Protein 2DYJ (pdb70)

Solvent-accessible surface area: 10959 Å² total; per-residue (Å²): 99,100,81,116,39,26,59,78,0,73,173,3,0,35,86,37,6,150,68,48,155,43,114,89,12,134,97,16,72,12,76,28,15,85,11,19,212,87,15,19,1,0,2,0,2,1,93,21,103,165,111,54,114,2,0,20,96,3,0,12,139,4,19,87,128,1,10,42,10,0,55,185,111,13,199,45,202,156,16,0,23,2,9,10,35,15,139,166,50,32,120,240,44,115,78,99,52,23,54,83,0,50,152,2,0,19,87,37,6,128,65,30,150,28,121,146,13,151,103,13,61,13,59,32,11,117,22,42,223,85,9,25,57,0,2,0,21,0,88,22,121,166,138,55,111,14,1,43,170,3,0,74,171,14,24,38,130,2,0,0,21,0,8,87,109,19,125,28,144,67,17,1,94,16,73,22,48,20,124,190,84

B-factor: mean 25.64, std 11.57, range [6.64, 69.12]

Secondary structure (DSSP, 8-state):
-HHHHHHHHHHHHHHHHHT---GGGTT-EEEEEEE-TTSSEEEEEEE-SS-HHHHHHHHHHTHHHHHHHHHTTS--SSPPEEEEEEGGG--/--HHHHHHHHHHHHHHHHHTT--GGGTT-EEEEEEE-TTS-EEEEEEE-SS-HHHHHHHHHHTHHHHHHHHHHHS--SSPPEEEEEETT-

CATH classification: 3.30.300.20

Radius of gyration: 17.04 Å; Cα contacts (8 Å, |Δi|>4): 287; chains: 2; bounding box: 39×47×40 Å

InterPro domains:
  IPR000238 Ribosome-binding factor A [MF_00003] (3-95)
  IPR000238 Ribosome-binding factor A [PF02033] (7-88)
  IPR000238 Ribosome-binding factor A [PTHR33515] (13-88)
  IPR015946 K homology domain-like, alpha/beta [G3DSA:3.30.300.20] (1-95)
  IPR023799 Ribosome-binding factor A domain superfamily [SSF89919] (8-89)

Foldseek 3Di:
DQVVLQVVLQVQLQVVLVVDDPPQQVPKGWPGWHAPPVQQEIETEIATPPDPVSNQVVCVVCQVVSQVSVVVPDDDPHHHGYHYHYNVPDD/DDQVVLFVLLQVLLQVVVVVVVDPQQVPKHFDTWGADPVRAEIETAIAGPDDPVSSQVVCLVCQVVSLVSSCVVHPGPDRHGYHYDHNVD

Nearest PDB structures (foldseek):
  2dyj-assembly1_A  TM=1.011E+00  e=3.648E-18  Thermus thermophilus HB8
  2dyj-assembly2_B  TM=9.804E-01  e=1.764E-14  Thermus thermophilus HB8
  2r1c-assembly1_A  TM=8.590E-01  e=5.915E-13  Thermus thermophilus HB8
  8bxa-assembly1_A  TM=8.746E-01  e=8.135E-06  Staphylococcus aureus subsp. aureus NCTC 8325
  5hok-assembly1_D-2  TM=5.404E-01  e=5.954E-01  Magnetospira sp. QH-2

Structure (mmCIF, N/CA/C/O backbone):
data_2DYJ
#
_entry.id   2DYJ
#
_cell.length_a   28.426
_cell.length_b   65.838
_cell.length_c   43.173
_cell.angle_alpha   90.00
_cell.angle_beta   96.18
_cell.angle_gamma   90.00
#
_symmetry.space_group_name_H-M   'P 1 21 1'
#
loop_
_entity.id
_entity.type
_entity.pdbx_description
1 polymer 'Ribosome-binding factor A'
2 water water
#
loop_
_atom_site.group_PDB
_atom_site.id
_atom_site.type_symbol
_atom_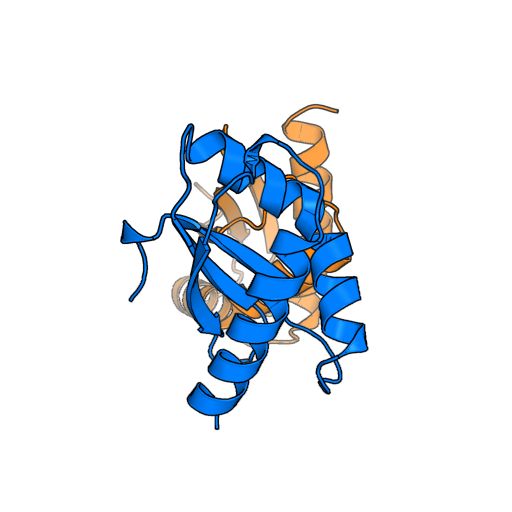site.label_atom_id
_atom_site.label_alt_id
_atom_site.label_comp_id
_atom_site.label_asym_id
_atom_site.label_entity_id
_atom_site.label_seq_id
_atom_site.pdbx_PDB_ins_code
_atom_site.Cartn_x
_atom_site.Cartn_y
_atom_site.Cartn_z
_atom_site.occupancy
_atom_site.B_iso_or_equiv
_atom_site.auth_seq_id
_atom_site.auth_comp_id
_atom_site.auth_asym_id
_atom_site.auth_atom_id
_atom_site.pdbx_PDB_model_num
ATOM 1 N N . GLY A 1 4 ? -14.818 -15.137 -31.283 1.00 29.36 4 GLY A N 1
ATOM 2 C CA . GLY A 1 4 ? -13.466 -15.388 -30.658 1.00 25.92 4 GLY A CA 1
ATOM 3 C C . GLY A 1 4 ? -13.053 -14.367 -29.602 1.00 24.56 4 GLY A C 1
ATOM 4 O O . GLY A 1 4 ? -13.860 -13.564 -29.152 1.00 25.77 4 GLY A O 1
ATOM 5 N N . LYS A 1 5 ? -11.785 -14.412 -29.209 1.00 26.24 5 LYS A N 1
ATOM 6 C CA . LYS A 1 5 ? -11.222 -13.515 -28.198 1.00 24.54 5 LYS A CA 1
ATOM 7 C C . LYS A 1 5 ? -11.260 -12.046 -28.638 1.00 30.52 5 LYS A C 1
ATOM 8 O O . LYS A 1 5 ? -11.748 -11.177 -27.910 1.00 24.35 5 LYS A O 1
ATOM 14 N N . ALA A 1 6 ? -10.753 -11.772 -29.837 1.00 25.79 6 ALA A N 1
ATOM 15 C CA . ALA A 1 6 ? -10.732 -10.411 -30.351 1.00 29.20 6 ALA A CA 1
ATOM 16 C C . ALA A 1 6 ? -12.107 -9.751 -30.317 1.00 26.28 6 ALA A C 1
ATOM 17 O O . ALA A 1 6 ? -12.218 -8.559 -30.029 1.00 28.17 6 ALA A O 1
ATOM 19 N N . HIS A 1 7 ? -13.161 -10.506 -30.608 1.00 22.74 7 HIS A N 1
ATOM 20 C CA . HIS A 1 7 ? -14.499 -9.917 -30.583 1.00 26.92 7 HIS A CA 1
ATOM 21 C C . HIS A 1 7 ? -14.996 -9.625 -29.168 1.00 27.40 7 HIS A C 1
ATOM 22 O O . HIS A 1 7 ? -15.671 -8.616 -28.930 1.00 24.01 7 HIS A O 1
ATOM 29 N N . LEU A 1 8 ? -14.681 -10.502 -28.220 1.00 24.13 8 LEU A N 1
ATOM 30 C CA . LEU A 1 8 ? -15.129 -10.259 -26.855 1.00 21.15 8 LEU A CA 1
ATOM 31 C C . LEU A 1 8 ? -14.359 -9.062 -26.291 1.00 14.83 8 LEU A C 1
ATOM 32 O O . LEU A 1 8 ? -14.912 -8.239 -25.548 1.00 19.13 8 LEU A O 1
ATOM 37 N N . GLU A 1 9 ? -13.086 -8.945 -26.660 1.00 15.14 9 GLU A N 1
ATOM 38 C CA . GLU A 1 9 ? -12.279 -7.846 -26.159 1.00 15.65 9 GLU A CA 1
ATOM 39 C C . GLU A 1 9 ? -12.807 -6.517 -26.662 1.00 21.82 9 GLU A C 1
ATOM 40 O O . GLU A 1 9 ? -12.812 -5.553 -25.923 1.00 18.22 9 GLU A O 1
ATOM 46 N N . ALA A 1 10 ? -13.264 -6.464 -27.916 1.00 21.37 10 ALA A N 1
ATOM 47 C CA . ALA A 1 10 ? -13.822 -5.226 -28.447 1.00 19.92 10 ALA A CA 1
ATOM 48 C C . ALA A 1 10 ? -15.094 -4.834 -27.673 1.00 21.20 10 ALA A C 1
ATOM 49 O O . ALA A 1 10 ? -15.298 -3.660 -27.343 1.00 20.17 10 ALA A O 1
ATOM 51 N N . GLN A 1 11 ? -15.951 -5.807 -27.370 1.00 18.35 11 GLN A N 1
ATOM 52 C CA . GLN A 1 11 ? -17.166 -5.509 -26.623 1.00 23.96 11 GLN A CA 1
ATOM 53 C C . GLN A 1 11 ? -16.832 -5.011 -25.211 1.00 21.63 11 GLN A C 1
ATOM 54 O O . GLN A 1 11 ? -17.436 -4.057 -24.720 1.00 21.26 11 GLN A O 1
ATOM 60 N N . LEU A 1 12 ? -15.892 -5.682 -24.552 1.00 20.26 12 LEU A N 1
ATOM 61 C CA . LEU A 1 12 ? -15.487 -5.304 -23.201 1.00 18.49 12 LEU A CA 1
ATOM 62 C C . LEU A 1 12 ? -14.859 -3.912 -23.171 1.00 13.74 12 LEU A C 1
ATOM 63 O O . LEU A 1 12 ? -15.082 -3.145 -22.235 1.00 18.60 12 LEU A O 1
ATOM 68 N N . LYS A 1 13 ? -14.056 -3.597 -24.185 1.00 19.22 13 LYS A N 1
ATOM 69 C CA . LYS A 1 13 ? -13.394 -2.297 -24.271 1.00 18.04 13 LYS A CA 1
ATOM 70 C C . LYS A 1 13 ? -14.403 -1.161 -24.401 1.00 24.78 13 LYS A C 1
ATOM 71 O O . LYS A 1 13 ? -14.322 -0.146 -23.692 1.00 24.14 13 LYS A O 1
ATOM 77 N N . ARG A 1 14 ? -15.352 -1.319 -25.318 1.00 22.82 14 ARG A N 1
ATOM 78 C CA . ARG A 1 14 ? -16.343 -0.275 -25.502 1.00 25.55 14 ARG A CA 1
ATOM 79 C C . ARG A 1 14 ? -17.209 -0.179 -24.247 1.00 18.78 14 ARG A C 1
ATOM 80 O O . ARG A 1 14 ? -17.549 0.915 -23.804 1.00 23.84 14 ARG A O 1
ATOM 88 N N . ALA A 1 15 ? -17.525 -1.319 -23.640 1.00 20.13 15 ALA A N 1
ATOM 89 C CA . ALA A 1 15 ? -18.354 -1.322 -22.432 1.00 17.53 15 ALA A CA 1
ATOM 90 C C . ALA A 1 15 ? -17.675 -0.649 -21.239 1.00 20.57 15 ALA A C 1
ATOM 91 O O . ALA A 1 15 ? -18.279 0.156 -20.522 1.00 17.94 15 ALA A O 1
ATOM 93 N N . LEU A 1 16 ? -16.413 -0.985 -21.027 1.00 18.82 16 LEU A N 1
ATOM 94 C CA . LEU A 1 16 ? -15.662 -0.433 -19.908 1.00 23.84 16 LEU A CA 1
ATOM 95 C C . LEU A 1 16 ? -15.368 1.055 -20.115 1.00 21.37 16 LEU A C 1
ATOM 96 O O . LEU A 1 16 ? -15.394 1.840 -19.170 1.00 23.66 16 LEU A O 1
ATOM 101 N N . ALA A 1 17 ? -15.091 1.451 -21.350 1.00 17.81 17 ALA A N 1
ATOM 102 C CA . ALA A 1 17 ? -14.826 2.860 -21.618 1.00 22.83 17 ALA A CA 1
ATOM 103 C C . ALA A 1 17 ? -16.059 3.663 -21.206 1.00 22.14 17 ALA A C 1
ATOM 104 O O . ALA A 1 17 ? -15.942 4.758 -20.662 1.00 20.01 17 ALA A O 1
ATOM 106 N N . GLU A 1 18 ? -17.246 3.117 -21.460 1.00 22.27 18 GLU A N 1
ATOM 107 C CA . GLU A 1 18 ? -18.477 3.806 -21.092 1.00 21.00 18 GLU A CA 1
ATOM 108 C C . GLU A 1 18 ? -18.737 3.798 -19.593 1.00 20.04 18 GLU A C 1
ATOM 109 O O . GLU A 1 18 ? -19.201 4.794 -19.031 1.00 15.62 18 GLU A O 1
ATOM 115 N N . GLU A 1 19 ? -18.454 2.673 -18.940 1.00 21.45 19 GLU A N 1
ATOM 116 C CA . GLU A 1 19 ? -18.663 2.578 -17.505 1.00 15.41 19 GLU A CA 1
ATOM 117 C C . GLU A 1 19 ? -17.685 3.462 -16.735 1.00 19.24 19 GLU A C 1
ATOM 118 O O . GLU A 1 19 ? -18.023 3.997 -15.688 1.00 16.54 19 GLU A O 1
ATOM 124 N N . ILE A 1 20 ? -16.471 3.618 -17.247 1.00 15.73 20 ILE A N 1
ATOM 125 C CA . ILE A 1 20 ? -15.503 4.470 -16.569 1.00 15.11 20 ILE A CA 1
ATOM 126 C C . ILE A 1 20 ? -15.968 5.930 -16.709 1.00 17.99 20 ILE A C 1
ATOM 127 O O . ILE A 1 20 ? -15.920 6.716 -15.758 1.00 16.65 20 ILE A O 1
ATOM 132 N N . GLN A 1 21 ? -16.436 6.285 -17.902 1.00 21.76 21 GLN A N 1
ATOM 133 C CA . GLN A 1 21 ? -16.917 7.640 -18.149 1.00 25.09 21 GLN A CA 1
ATOM 134 C C . GLN A 1 21 ? -18.063 7.941 -17.189 1.00 23.15 21 GLN A C 1
ATOM 135 O O . GLN A 1 21 ? -18.279 9.088 -16.823 1.00 24.52 21 GLN A O 1
ATOM 141 N N . ALA A 1 22 ? -18.792 6.906 -16.779 1.00 21.14 22 ALA A N 1
ATOM 142 C CA . ALA A 1 22 ? -19.923 7.082 -15.855 1.00 22.05 22 ALA A CA 1
ATOM 143 C C . ALA A 1 22 ? -19.485 7.304 -14.404 1.00 26.70 22 ALA A C 1
ATOM 144 O O . ALA A 1 22 ? -20.283 7.750 -13.569 1.00 25.16 22 ALA A O 1
ATOM 146 N N . LEU A 1 23 ? -18.227 6.992 -14.097 1.00 21.21 23 LEU A N 1
ATOM 147 C CA . LEU A 1 23 ? -17.720 7.205 -12.740 1.00 24.32 23 LEU A CA 1
ATOM 148 C C . LEU A 1 23 ? -17.492 8.703 -12.541 1.00 27.60 23 LEU A C 1
ATOM 149 O O . LEU A 1 23 ? -17.252 9.439 -13.499 1.00 29.55 23 LEU A O 1
ATOM 154 N N . GLU A 1 24 ? -17.549 9.161 -11.301 1.00 27.97 24 GLU A N 1
ATOM 155 C CA . GLU A 1 24 ? -17.365 10.585 -11.047 1.00 30.88 24 GLU A CA 1
ATOM 156 C C . GLU A 1 24 ? -15.996 10.983 -10.518 1.00 29.09 24 GLU A C 1
ATOM 157 O O . GLU A 1 24 ? -15.697 12.169 -10.396 1.00 30.52 24 GLU A O 1
ATOM 163 N N . ASP A 1 25 ? -15.156 10.004 -10.212 1.00 27.36 25 ASP A N 1
ATOM 164 C CA . ASP A 1 25 ? -13.834 10.315 -9.671 1.00 27.54 25 ASP A CA 1
ATOM 165 C C . ASP A 1 25 ? -13.070 11.339 -10.532 1.00 24.81 25 ASP A C 1
ATOM 166 O O . ASP A 1 25 ? -12.818 11.121 -11.727 1.00 18.88 25 ASP A O 1
ATOM 171 N N . PRO A 1 26 ? -12.698 12.482 -9.936 1.00 25.50 26 PRO A N 1
ATOM 172 C CA . PRO A 1 26 ? -11.962 13.502 -10.691 1.00 21.87 26 PRO A CA 1
ATOM 173 C C . PRO A 1 26 ? -10.608 13.028 -11.244 1.00 18.53 26 PRO A C 1
ATOM 174 O O . PRO A 1 26 ? -10.095 13.597 -12.217 1.00 18.59 26 PRO A O 1
ATOM 178 N N . ARG A 1 27 ? -10.043 11.990 -10.636 1.00 18.35 27 ARG A N 1
ATOM 179 C CA . ARG A 1 27 ? -8.772 11.436 -11.096 1.00 15.87 27 ARG A CA 1
ATOM 180 C C . ARG A 1 27 ? -8.942 10.792 -12.473 1.00 18.03 27 ARG A C 1
ATOM 181 O O . ARG A 1 27 ? -7.966 10.542 -13.181 1.00 18.87 27 ARG A O 1
ATOM 189 N N . LEU A 1 28 ? -10.190 10.551 -12.862 1.00 13.43 28 LEU A N 1
ATOM 190 C CA . LEU A 1 28 ? -10.491 9.923 -14.153 1.00 11.40 28 LEU A CA 1
ATOM 191 C C . LEU A 1 28 ? -10.936 10.912 -15.222 1.00 12.20 28 LEU A C 1
ATOM 192 O O . LEU A 1 28 ? -11.348 10.499 -16.311 1.00 19.21 28 LEU A O 1
ATOM 197 N N . PHE A 1 29 ? -10.881 12.205 -14.931 1.00 16.04 29 PHE A N 1
ATOM 198 C CA . PHE A 1 29 ? -11.324 13.193 -15.922 1.00 15.60 29 PHE A CA 1
ATOM 199 C C . PHE A 1 29 ? -10.452 13.110 -17.186 1.00 20.11 29 PHE A C 1
ATOM 200 O O . PHE A 1 29 ? -9.225 13.109 -17.105 1.00 13.70 29 PHE A O 1
ATOM 208 N N . LEU A 1 30 ? -11.108 13.006 -18.340 1.00 16.53 30 LEU A N 1
ATOM 209 C CA . LEU A 1 30 ? -10.457 12.910 -19.645 1.00 16.86 30 LEU A CA 1
ATOM 210 C C . LEU A 1 30 ? -9.678 11.626 -19.897 1.00 20.06 30 LEU A C 1
ATOM 211 O O . LEU A 1 30 ? -8.966 11.512 -20.902 1.00 18.33 30 LEU A O 1
ATOM 216 N N . LEU A 1 31 ? -9.799 10.664 -18.995 1.00 12.45 31 LEU A N 1
ATOM 217 C CA . LEU A 1 31 ? -9.104 9.392 -19.185 1.00 18.90 31 LEU A CA 1
ATOM 218 C C . LEU A 1 31 ? -9.765 8.606 -20.306 1.00 22.63 31 LEU A C 1
ATOM 219 O O . LEU A 1 31 ? -10.997 8.608 -20.430 1.00 23.37 31 LEU A O 1
ATOM 224 N N . THR A 1 32 ? -8.951 7.924 -21.108 1.00 17.01 32 THR A N 1
ATOM 225 C CA . THR A 1 32 ? -9.471 7.086 -22.183 1.00 18.27 32 THR A CA 1
ATOM 226 C C . THR A 1 32 ? -8.888 5.675 -22.122 1.00 16.31 32 THR A C 1
ATOM 227 O O . THR A 1 32 ? -7.781 5.448 -21.621 1.00 14.65 32 THR A O 1
ATOM 231 N N . V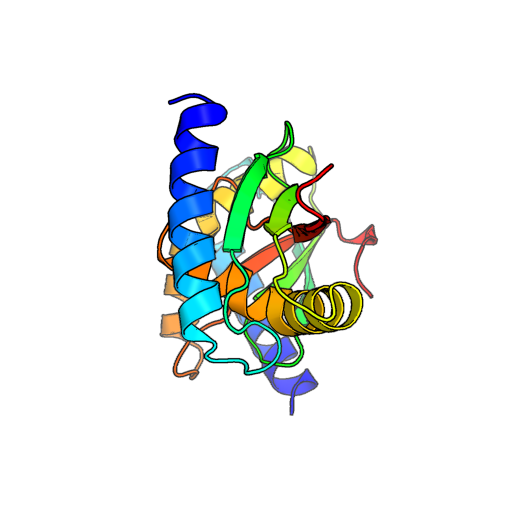AL A 1 33 ? -9.642 4.719 -22.637 1.00 16.95 33 VAL A N 1
ATOM 232 C CA . VAL A 1 33 ? -9.189 3.343 -22.661 1.00 14.30 33 VAL A CA 1
ATOM 233 C C . VAL A 1 33 ? -8.571 3.081 -24.030 1.00 19.76 33 VAL A C 1
ATOM 234 O O . VAL A 1 33 ? -9.239 3.190 -25.052 1.00 24.17 33 VAL A O 1
ATOM 238 N N . GLU A 1 34 ? -7.291 2.744 -24.053 1.00 20.60 34 GLU A N 1
ATOM 239 C CA . GLU A 1 34 ? -6.621 2.515 -25.328 1.00 24.47 34 GLU A CA 1
ATOM 240 C C . GLU A 1 34 ? -6.780 1.088 -25.827 1.00 23.02 34 GLU A C 1
ATOM 241 O O . GLU A 1 34 ? -6.814 0.844 -27.036 1.00 24.08 34 GLU A O 1
ATOM 247 N N . ALA A 1 35 ? -6.873 0.137 -24.910 1.00 19.26 35 ALA A N 1
ATOM 248 C CA . ALA A 1 35 ? -7.004 -1.251 -25.335 1.00 17.12 35 ALA A CA 1
ATOM 249 C C . ALA A 1 35 ? -7.234 -2.147 -24.133 1.00 16.92 35 ALA A C 1
ATOM 250 O O . ALA A 1 35 ? -7.081 -1.712 -23.001 1.00 15.48 35 ALA A O 1
ATOM 252 N N . VAL A 1 36 ? -7.639 -3.384 -24.392 1.00 16.50 36 VAL A N 1
ATOM 253 C CA . VAL A 1 36 ? -7.827 -4.377 -23.337 1.00 13.95 36 VAL A CA 1
ATOM 254 C C . VAL A 1 36 ? -7.329 -5.684 -23.911 1.00 20.23 36 VAL A C 1
ATOM 255 O O . VAL A 1 36 ? -7.322 -5.875 -25.131 1.00 22.72 36 VAL A O 1
ATOM 259 N N . ARG A 1 37 ? -6.892 -6.578 -23.037 1.00 18.01 37 ARG A N 1
ATOM 260 C CA . ARG A 1 37 ? -6.415 -7.883 -23.464 1.00 14.58 37 ARG A CA 1
ATOM 261 C C . ARG A 1 37 ? -6.877 -8.870 -22.403 1.00 15.16 37 ARG A C 1
ATOM 262 O O . ARG A 1 37 ? -6.603 -8.686 -21.219 1.00 12.23 37 ARG A O 1
ATOM 270 N N . LEU A 1 38 ? -7.604 -9.897 -22.826 1.00 15.33 38 LEU A N 1
ATOM 271 C CA . LEU A 1 38 ? -8.117 -10.904 -21.897 1.00 16.41 38 LEU A CA 1
ATOM 272 C C . LEU A 1 38 ? -7.114 -12.042 -21.761 1.00 18.91 38 LEU A C 1
ATOM 273 O O . LEU A 1 38 ? -6.453 -12.404 -22.738 1.00 14.74 38 LEU A O 1
ATOM 278 N N . SER A 1 39 ? -6.978 -12.592 -20.553 1.00 15.95 39 SER A N 1
ATOM 279 C CA . SER A 1 39 ? -6.069 -13.714 -20.338 1.00 19.51 39 SER A CA 1
ATOM 280 C C . SER A 1 39 ? -6.600 -14.933 -21.099 1.00 20.59 39 SER A C 1
ATOM 281 O O . SER A 1 39 ? -7.791 -15.014 -21.420 1.00 19.71 39 SER A O 1
ATOM 284 N N . LYS A 1 40 ? -5.708 -15.873 -21.391 1.00 21.55 40 LYS A N 1
ATOM 285 C CA . LYS A 1 40 ? -6.051 -17.089 -22.136 1.00 23.64 40 LYS A CA 1
ATOM 286 C C . LYS A 1 40 ? -7.366 -17.739 -21.720 1.00 22.82 40 LYS A C 1
ATOM 287 O O . LYS A 1 40 ? -8.165 -18.140 -22.563 1.00 25.15 40 LYS A O 1
ATOM 293 N N . ASP A 1 41 ? -7.590 -17.831 -20.415 1.00 22.44 41 ASP A N 1
ATOM 294 C CA . ASP A 1 41 ? -8.783 -18.472 -19.883 1.00 18.68 41 ASP A CA 1
ATOM 295 C C . ASP A 1 41 ? -9.912 -17.522 -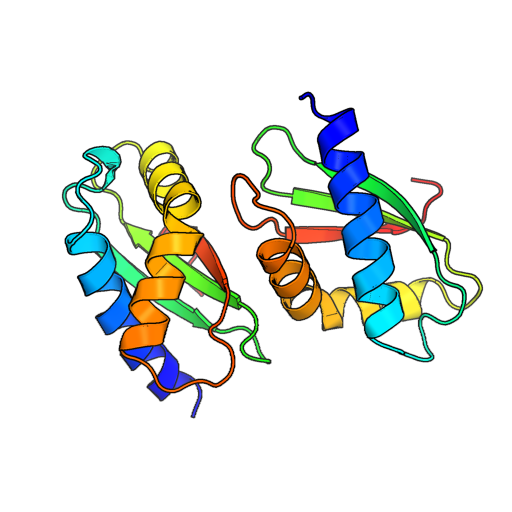19.519 1.00 21.14 41 ASP A C 1
ATOM 296 O O . ASP A 1 41 ? -10.909 -17.939 -18.927 1.00 18.75 41 ASP A O 1
ATOM 301 N N . GLY A 1 42 ? -9.743 -16.247 -19.859 1.00 18.51 42 GLY A N 1
ATOM 302 C CA . GLY A 1 42 ? -10.753 -15.251 -19.556 1.00 17.87 42 GLY A CA 1
ATOM 303 C C . GLY A 1 42 ? -10.850 -14.823 -18.102 1.00 16.61 42 GLY A C 1
ATOM 304 O O . GLY A 1 42 ? -11.776 -14.108 -17.739 1.00 15.05 42 GLY A O 1
ATOM 305 N N . SER A 1 43 ? -9.902 -15.241 -17.263 1.00 13.35 43 SER A N 1
ATOM 306 C CA . SER A 1 43 ? -9.934 -14.882 -15.841 1.00 15.24 43 SER A CA 1
ATOM 307 C C . SER A 1 43 ? -9.661 -13.427 -15.527 1.00 12.83 43 SER A C 1
ATOM 308 O O . SER A 1 43 ? -10.215 -12.886 -14.578 1.00 11.86 43 SER A O 1
ATOM 311 N N . VAL A 1 44 ? -8.784 -12.806 -16.306 1.00 10.74 44 VAL A N 1
ATOM 312 C CA . VAL A 1 44 ? -8.418 -11.414 -16.067 1.00 8.88 44 VAL A CA 1
ATOM 313 C C . VAL A 1 44 ? -8.372 -10.603 -17.350 1.00 10.80 44 VAL A C 1
ATOM 314 O O . VAL A 1 44 ? -7.892 -11.072 -18.377 1.00 13.49 44 VAL A O 1
ATOM 318 N N . LEU A 1 45 ? -8.853 -9.369 -17.263 1.00 13.10 45 LEU A N 1
ATOM 319 C CA . LEU A 1 45 ? -8.830 -8.453 -18.399 1.00 7.71 45 LEU A CA 1
ATOM 320 C C . LEU A 1 45 ? -7.855 -7.345 -18.026 1.00 8.69 45 LEU A C 1
ATOM 321 O O . LEU A 1 45 ? -8.013 -6.674 -16.992 1.00 9.89 45 LEU A O 1
ATOM 326 N N . SER A 1 46 ? -6.813 -7.190 -18.839 1.00 10.58 46 SER A N 1
ATOM 327 C CA . SER A 1 46 ? -5.835 -6.119 -18.629 1.00 9.33 46 SER A CA 1
ATOM 328 C C . SER A 1 46 ? -6.412 -4.958 -19.410 1.00 13.81 46 SER A C 1
ATOM 329 O O . SER A 1 46 ? -6.750 -5.107 -20.586 1.00 12.33 46 SER A O 1
ATOM 332 N N . VAL A 1 47 ? -6.512 -3.805 -18.756 1.00 9.92 47 VAL A N 1
ATOM 333 C CA . VAL A 1 47 ? -7.111 -2.604 -19.339 1.00 11.39 47 VAL A CA 1
ATOM 334 C C . VAL A 1 47 ? -6.051 -1.523 -19.398 1.00 8.21 47 VAL A C 1
ATOM 335 O O . VAL A 1 47 ? -5.545 -1.099 -18.370 1.00 11.94 47 VAL A O 1
ATOM 339 N N . TYR A 1 48 ? -5.704 -1.098 -20.608 1.00 16.57 48 TYR A N 1
ATOM 340 C CA . TYR A 1 48 ? -4.652 -0.095 -20.808 1.00 15.16 48 TYR A CA 1
ATOM 341 C C . TYR A 1 48 ? -5.272 1.285 -21.001 1.00 14.35 48 TYR A C 1
ATOM 342 O O . TYR A 1 48 ? -6.055 1.504 -21.918 1.00 14.92 48 TYR A O 1
ATOM 351 N N . VAL A 1 49 ? -4.905 2.224 -20.136 1.00 13.04 49 VAL A N 1
ATOM 352 C CA . VAL A 1 49 ? -5.514 3.543 -20.193 1.00 13.20 49 VAL A CA 1
ATOM 353 C C . VAL A 1 49 ? -4.572 4.726 -20.360 1.00 17.36 49 VAL A C 1
ATOM 354 O O . VAL A 1 49 ? -3.401 4.664 -19.975 1.00 17.03 49 VAL A O 1
ATOM 358 N N . GLU A 1 50 ? -5.107 5.803 -20.930 1.00 17.81 50 GLU A N 1
ATOM 359 C CA . GLU A 1 50 ? -4.344 7.043 -21.100 1.00 19.78 50 GLU A CA 1
ATOM 360 C C . GLU A 1 50 ? -4.950 8.074 -20.142 1.00 15.83 50 GLU A C 1
ATOM 361 O O . GLU A 1 50 ? -6.091 8.510 -20.322 1.00 14.34 50 GLU A O 1
ATOM 367 N N . ALA A 1 51 ? -4.201 8.447 -19.113 1.00 16.01 51 ALA A N 1
ATOM 368 C CA . ALA A 1 51 ? -4.693 9.427 -18.152 1.00 18.47 51 ALA A CA 1
ATOM 369 C C . ALA A 1 51 ? -4.298 10.818 -18.598 1.00 22.51 51 ALA A C 1
ATOM 370 O O . ALA A 1 51 ? -3.269 11.011 -19.243 1.00 21.29 51 ALA A O 1
ATOM 372 N N . PHE A 1 52 ? -5.127 11.791 -18.248 1.00 20.35 52 PHE A N 1
ATOM 373 C CA . PHE A 1 52 ? -4.855 13.174 -18.593 1.00 22.48 52 PHE A CA 1
ATOM 374 C C . PHE A 1 52 ? -3.678 13.683 -17.742 1.00 28.13 52 PHE A C 1
ATOM 375 O O . PHE A 1 52 ? -2.680 14.197 -18.270 1.00 29.22 52 PHE A O 1
ATOM 383 N N . ARG A 1 53 ? -3.808 13.526 -16.429 1.00 24.73 53 ARG A N 1
ATOM 384 C CA . ARG A 1 53 ? -2.790 13.938 -15.469 1.00 35.19 53 ARG A CA 1
ATOM 385 C C . ARG A 1 53 ? -2.621 12.840 -14.416 1.00 34.67 53 ARG A C 1
ATOM 386 O O . ARG A 1 53 ? -3.455 11.944 -14.316 1.00 41.89 53 ARG A O 1
ATOM 394 N N . GLU A 1 54 ? -1.546 12.920 -13.637 1.00 34.53 54 GLU A N 1
ATOM 395 C CA . GLU A 1 54 ? -1.265 11.945 -12.581 1.00 32.92 54 GLU A CA 1
ATOM 396 C C . GLU A 1 54 ? -1.761 10.548 -12.947 1.00 31.48 54 GLU A C 1
ATOM 397 O O . GLU A 1 54 ? -2.812 10.094 -12.474 1.00 30.15 54 GLU A O 1
ATOM 403 N N . GLU A 1 55 ? -1.000 9.880 -13.802 1.00 26.53 55 GLU A N 1
ATOM 404 C CA . GLU A 1 55 ? -1.332 8.534 -14.255 1.00 26.49 55 GLU A CA 1
ATOM 405 C C . GLU A 1 55 ? -1.488 7.558 -13.087 1.00 24.11 55 GLU A C 1
ATOM 406 O O . GLU A 1 55 ? -2.412 6.740 -13.076 1.00 21.75 55 GLU A O 1
ATOM 412 N N . GLU A 1 56 ? -0.596 7.654 -12.102 1.00 20.28 56 GLU A N 1
ATOM 413 C CA . GLU A 1 56 ? -0.657 6.795 -10.927 1.00 21.77 56 GLU A CA 1
ATOM 414 C C . GLU A 1 56 ? -2.002 6.946 -10.212 1.00 17.14 56 GLU A C 1
ATOM 415 O O . GLU A 1 56 ? -2.602 5.942 -9.809 1.00 16.87 56 GLU A O 1
ATOM 421 N N . GLY A 1 57 ? -2.448 8.195 -10.038 1.00 17.92 57 GLY A N 1
ATOM 422 C CA . GLY A 1 57 ? -3.718 8.464 -9.365 1.00 18.29 57 GLY A CA 1
ATOM 423 C C . GLY A 1 57 ? -4.921 7.903 -10.121 1.00 17.30 57 GLY A C 1
ATOM 424 O O . GLY A 1 57 ? -5.901 7.436 -9.525 1.00 17.13 57 GLY A O 1
ATOM 425 N N . ALA A 1 58 ? -4.854 7.944 -11.449 1.00 15.45 58 ALA A N 1
ATOM 426 C CA . ALA A 1 58 ? -5.934 7.410 -12.268 1.00 14.45 58 ALA A CA 1
ATOM 427 C C . ALA A 1 58 ? -5.982 5.895 -12.090 1.00 15.29 58 ALA A C 1
ATOM 428 O O . ALA A 1 58 ? -7.056 5.305 -11.932 1.00 13.22 58 ALA A O 1
ATOM 430 N N . LEU A 1 59 ? -4.817 5.259 -12.110 1.00 14.38 59 LEU A N 1
ATOM 431 C CA . LEU A 1 59 ? -4.770 3.811 -11.973 1.00 11.80 59 LEU A CA 1
ATOM 432 C C . LEU A 1 59 ? -5.300 3.402 -10.605 1.00 13.75 59 LEU A C 1
ATOM 433 O O . LEU A 1 59 ? -5.950 2.373 -1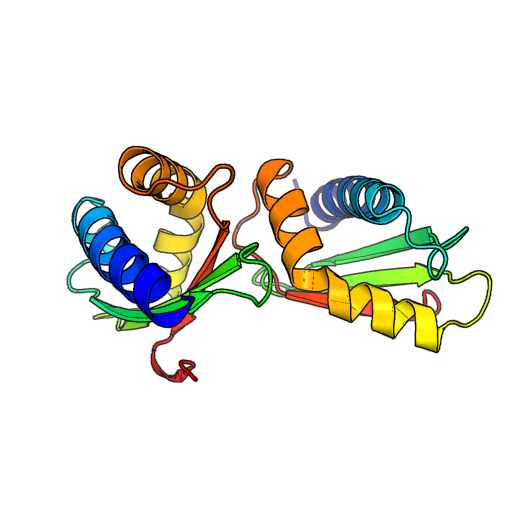0.482 1.00 12.81 59 LEU A O 1
ATOM 438 N N . ARG A 1 60 ? -5.065 4.222 -9.581 1.00 15.26 60 ARG A N 1
ATOM 439 C CA . ARG A 1 60 ? -5.550 3.855 -8.246 1.00 17.67 60 ARG A CA 1
ATOM 440 C C . ARG A 1 60 ? -7.051 3.992 -8.183 1.00 16.03 60 ARG A C 1
ATOM 441 O O . ARG A 1 60 ? -7.726 3.190 -7.533 1.00 16.73 60 ARG A O 1
ATOM 449 N N . ALA A 1 61 ? -7.562 5.023 -8.854 1.00 16.11 61 ALA A N 1
ATOM 450 C CA . ALA A 1 61 ? -8.997 5.289 -8.894 1.00 16.61 61 ALA A CA 1
ATOM 451 C C . ALA A 1 61 ? -9.746 4.146 -9.570 1.00 18.91 61 ALA A C 1
ATOM 452 O O . ALA A 1 61 ? -10.820 3.730 -9.107 1.00 15.15 61 ALA A O 1
ATOM 454 N N . LEU A 1 62 ? -9.191 3.638 -10.665 1.00 14.59 62 LEU A N 1
ATOM 455 C CA . LEU A 1 62 ? -9.822 2.523 -11.373 1.00 10.36 62 LEU A CA 1
ATOM 456 C C . LEU A 1 62 ? -9.750 1.275 -10.516 1.00 9.40 62 LEU A C 1
ATOM 457 O O . LEU A 1 62 ? -10.742 0.556 -10.345 1.00 12.04 62 LEU A O 1
ATOM 462 N N . SER A 1 63 ? -8.570 1.013 -9.962 1.00 8.60 63 SER A N 1
ATOM 463 C CA . SER A 1 63 ? -8.386 -0.165 -9.111 1.00 11.12 63 SER A CA 1
ATOM 464 C C . SER A 1 63 ? -9.389 -0.140 -7.948 1.00 14.30 63 SER A C 1
ATOM 465 O O . SER A 1 63 ? -9.962 -1.163 -7.571 1.00 14.06 63 SER A O 1
ATOM 468 N N . ARG A 1 64 ? -9.599 1.038 -7.377 1.00 14.44 64 ARG A N 1
ATOM 469 C CA . ARG A 1 64 ? -10.531 1.143 -6.257 1.00 17.91 64 ARG A CA 1
ATOM 470 C C . ARG A 1 64 ? -11.952 0.875 -6.723 1.00 18.41 64 ARG A C 1
ATOM 471 O O . ARG A 1 64 ? -12.773 0.339 -5.966 1.00 19.34 64 ARG A O 1
ATOM 479 N N . ALA A 1 65 ? -12.233 1.230 -7.979 1.00 14.95 65 ALA A N 1
ATOM 480 C CA . ALA A 1 65 ? -13.555 1.049 -8.562 1.00 16.42 65 ALA A CA 1
ATOM 481 C C . ALA A 1 65 ? -13.724 -0.311 -9.219 1.00 17.04 65 ALA A C 1
ATOM 482 O O . ALA A 1 65 ? -14.756 -0.564 -9.829 1.00 13.79 65 ALA A O 1
ATOM 484 N N . GLU A 1 66 ? -12.737 -1.196 -9.081 1.00 11.34 66 GLU A N 1
ATOM 485 C CA . GLU A 1 66 ? -12.791 -2.486 -9.778 1.00 14.85 66 GLU A CA 1
ATOM 486 C C . GLU A 1 6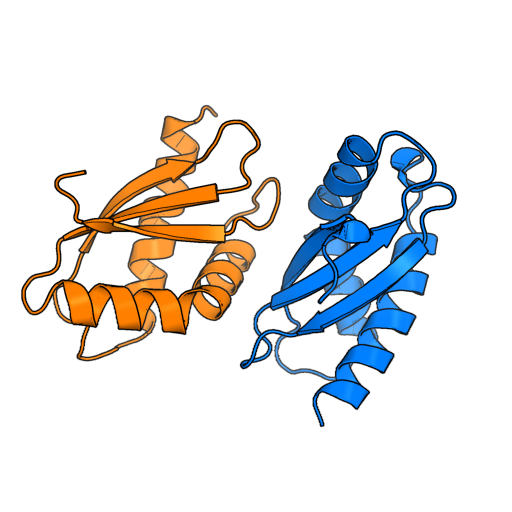6 ? -14.043 -3.303 -9.531 1.00 15.15 66 GLU A C 1
ATOM 487 O O . GLU A 1 66 ? -14.618 -3.842 -10.465 1.00 10.74 66 GLU A O 1
ATOM 493 N N . ARG A 1 67 ? -14.483 -3.397 -8.288 1.00 18.61 67 ARG A N 1
ATOM 494 C CA . ARG A 1 67 ? -15.673 -4.197 -8.037 1.00 17.33 67 ARG A CA 1
ATOM 495 C C . ARG A 1 67 ? -16.932 -3.616 -8.653 1.00 16.58 67 ARG A C 1
ATOM 496 O O . ARG A 1 67 ? -17.729 -4.366 -9.221 1.00 19.16 67 ARG A O 1
ATOM 504 N N . ARG A 1 68 ? -17.097 -2.292 -8.573 1.00 17.54 68 ARG A N 1
ATOM 505 C CA . ARG A 1 68 ? -18.263 -1.622 -9.156 1.00 16.62 68 ARG A CA 1
ATOM 506 C C . ARG A 1 68 ? -18.208 -1.711 -10.678 1.00 17.14 68 ARG A C 1
ATOM 507 O O . ARG A 1 68 ? -19.236 -1.818 -11.343 1.00 12.48 68 ARG A O 1
ATOM 515 N N . LEU A 1 69 ? -17.009 -1.671 -11.249 1.00 12.52 69 LEU A N 1
ATOM 516 C CA . LEU A 1 69 ? -16.900 -1.747 -12.702 1.00 9.49 69 LEU A CA 1
ATOM 517 C C . LEU A 1 69 ? -17.204 -3.151 -13.200 1.00 12.00 69 LEU A C 1
ATOM 518 O O . LEU A 1 69 ? -17.841 -3.310 -14.251 1.00 11.85 69 LEU A O 1
ATOM 523 N N . VAL A 1 70 ? -16.773 -4.176 -12.458 1.00 6.64 70 VAL A N 1
ATOM 524 C CA . VAL A 1 70 ? -17.059 -5.532 -12.900 1.00 11.46 70 VAL A CA 1
ATOM 525 C C . VAL A 1 70 ? -18.570 -5.777 -12.795 1.00 16.06 70 VAL A C 1
ATOM 526 O O . VAL A 1 70 ? -19.166 -6.439 -13.649 1.00 13.14 70 VAL A O 1
ATOM 530 N N . ALA A 1 71 ? -19.177 -5.211 -11.756 1.00 16.20 71 ALA A N 1
ATOM 531 C CA . ALA A 1 71 ? -20.622 -5.329 -11.546 1.00 18.93 71 ALA A CA 1
ATOM 532 C C . ALA A 1 71 ? -21.356 -4.701 -12.740 1.00 18.96 71 ALA A C 1
ATOM 533 O O . ALA A 1 71 ? -22.364 -5.235 -13.207 1.00 22.96 71 ALA A O 1
ATOM 535 N N . ALA A 1 72 ? -20.838 -3.562 -13.214 1.00 18.36 72 ALA A N 1
ATOM 536 C CA . ALA A 1 72 ? -21.398 -2.828 -14.342 1.00 19.44 72 ALA A CA 1
ATOM 537 C C . ALA A 1 72 ? -21.270 -3.621 -15.625 1.00 22.02 72 ALA A C 1
ATOM 538 O O . ALA A 1 72 ? -22.172 -3.620 -16.475 1.00 22.70 72 ALA A O 1
ATOM 540 N N . LEU A 1 73 ? -20.137 -4.289 -15.784 1.00 17.87 73 LEU A N 1
ATOM 541 C CA . LEU A 1 73 ? -19.933 -5.102 -16.964 1.00 19.16 73 LEU A CA 1
ATOM 542 C C . LEU A 1 73 ? -20.862 -6.301 -16.909 1.00 19.07 73 LEU A C 1
ATOM 543 O O . LEU A 1 73 ? -21.403 -6.705 -17.924 1.00 22.54 73 LEU A O 1
ATOM 548 N N . ALA A 1 74 ? -21.050 -6.868 -15.721 1.00 18.38 74 ALA A N 1
ATOM 549 C CA . ALA A 1 74 ? -21.887 -8.051 -15.60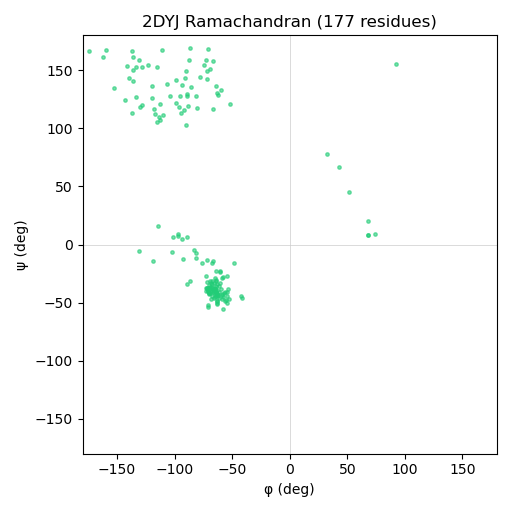2 1.00 17.22 74 ALA A CA 1
ATOM 550 C C . ALA A 1 74 ? -23.314 -7.770 -16.050 1.00 22.27 74 ALA A C 1
ATOM 551 O O . ALA A 1 74 ? -24.049 -8.691 -16.424 1.00 19.36 74 ALA A O 1
ATOM 553 N N . ARG A 1 75 ? -23.700 -6.504 -16.000 1.00 20.62 75 ARG A N 1
ATOM 554 C CA . ARG A 1 75 ? -25.049 -6.108 -16.397 1.00 28.91 75 ARG A CA 1
ATOM 555 C C . ARG A 1 75 ? -25.221 -5.947 -17.903 1.00 29.22 75 ARG A C 1
ATOM 556 O O . ARG A 1 75 ? -26.347 -5.848 -18.388 1.00 30.69 75 ARG A O 1
ATOM 564 N N . ARG A 1 76 ? -24.121 -5.941 -18.651 1.00 23.53 76 ARG A N 1
ATOM 565 C CA . ARG A 1 76 ? -24.228 -5.760 -20.089 1.00 25.81 76 ARG A CA 1
ATOM 566 C C . ARG A 1 76 ? -23.480 -6.723 -20.987 1.00 26.51 76 ARG A C 1
ATOM 567 O O . ARG A 1 76 ? -23.630 -6.667 -22.212 1.00 23.14 76 ARG A O 1
ATOM 575 N N . VAL A 1 77 ? -22.674 -7.599 -20.394 1.00 23.70 77 VAL A N 1
ATOM 576 C CA . VAL A 1 77 ? -21.929 -8.579 -21.170 1.00 26.75 77 VAL A CA 1
ATOM 577 C C . VAL A 1 77 ? -22.358 -9.957 -20.708 1.00 29.62 77 VAL A C 1
ATOM 578 O O . VAL A 1 77 ? -22.498 -10.206 -19.509 1.00 32.93 77 VAL A O 1
ATOM 582 N N . ARG A 1 78 ? -22.575 -10.855 -21.659 1.00 31.24 78 ARG A N 1
ATOM 583 C CA . ARG A 1 78 ? -23.010 -12.199 -21.319 1.00 29.82 78 ARG A CA 1
ATOM 584 C C . ARG A 1 78 ? -21.821 -13.126 -21.107 1.00 28.64 78 ARG A C 1
ATOM 585 O O . ARG A 1 78 ? -21.181 -13.563 -22.063 1.00 30.37 78 ARG A O 1
ATOM 593 N N . MET A 1 79 ? -21.522 -13.397 -19.842 1.00 27.11 79 MET A N 1
ATOM 594 C CA . MET A 1 79 ? -20.427 -14.277 -19.439 1.00 23.91 79 MET A CA 1
ATOM 595 C C . MET A 1 79 ? -20.847 -14.836 -18.084 1.00 23.62 79 MET A C 1
ATOM 596 O O . MET A 1 79 ? -21.315 -14.092 -17.228 1.00 24.80 79 MET A O 1
ATOM 601 N N . ARG A 1 80 ? -20.691 -16.140 -17.889 1.00 27.53 80 ARG A N 1
ATOM 602 C CA . ARG A 1 80 ? -21.056 -16.745 -16.624 1.00 25.09 80 ARG A CA 1
ATOM 603 C C . ARG A 1 80 ? -20.251 -16.093 -15.516 1.00 27.83 80 ARG A C 1
ATOM 604 O O . ARG A 1 80 ? -20.801 -15.721 -14.487 1.00 29.88 80 ARG A O 1
ATOM 612 N N . ARG A 1 81 ? -18.947 -15.939 -15.720 1.00 25.01 81 ARG A N 1
ATOM 613 C CA . ARG A 1 81 ? -18.129 -15.267 -14.720 1.00 22.67 81 ARG A CA 1
ATOM 614 C C . ARG A 1 81 ? -17.309 -14.191 -15.439 1.00 20.90 81 ARG A C 1
ATOM 615 O O . ARG A 1 81 ? -16.533 -14.504 -16.339 1.00 20.09 81 ARG A O 1
ATOM 623 N N . LEU A 1 82 ? -17.509 -12.930 -15.068 1.00 21.00 82 LEU A N 1
ATOM 624 C CA . LEU A 1 82 ? -16.784 -11.822 -15.689 1.00 19.42 82 LEU A CA 1
ATOM 625 C C . LEU A 1 82 ? -15.313 -11.810 -15.259 1.00 20.19 82 LEU A C 1
ATOM 626 O O . LEU A 1 82 ? -14.977 -12.233 -14.164 1.00 17.49 82 LEU A O 1
ATOM 631 N N . PRO A 1 83 ? -14.417 -11.333 -16.129 1.00 17.57 83 PRO A N 1
ATOM 632 C CA . PRO A 1 83 ? -13.016 -11.320 -15.703 1.00 15.78 83 PRO A CA 1
ATOM 633 C C . PRO A 1 83 ? -12.797 -10.229 -14.673 1.00 16.81 83 PRO A C 1
ATOM 634 O O . PRO A 1 83 ? -13.594 -9.281 -14.575 1.00 15.08 83 PRO A O 1
ATOM 638 N N . ARG A 1 84 ? -11.737 -10.359 -13.885 1.00 11.53 84 ARG A N 1
ATOM 639 C CA . ARG A 1 84 ? -11.433 -9.316 -12.920 1.00 15.09 84 ARG A CA 1
ATOM 640 C C . ARG A 1 84 ? -10.577 -8.363 -13.725 1.00 14.63 84 ARG A C 1
ATOM 641 O O . ARG A 1 84 ? -10.012 -8.766 -14.734 1.00 14.95 84 ARG A O 1
ATOM 649 N N . LEU A 1 85 ? -10.477 -7.109 -13.294 1.00 13.88 85 LEU A N 1
ATOM 650 C CA . LEU A 1 85 ? -9.744 -6.104 -14.061 1.00 11.23 85 LEU A CA 1
ATOM 651 C C . LEU A 1 85 ? -8.400 -5.681 -13.495 1.00 11.69 85 LEU A C 1
ATOM 652 O O . LEU A 1 85 ? -8.273 -5.468 -12.295 1.00 9.35 85 LEU A O 1
ATOM 657 N N . GLU A 1 86 ? -7.412 -5.544 -14.380 1.00 10.27 86 GLU A N 1
ATOM 658 C CA . GLU A 1 86 ? -6.085 -5.087 -13.990 1.00 11.51 86 GLU A CA 1
ATOM 659 C C . GLU A 1 86 ? -5.880 -3.808 -14.802 1.00 11.53 86 GLU A C 1
ATOM 660 O O . GLU A 1 86 ? -6.039 -3.828 -16.022 1.00 12.26 86 GLU A O 1
ATOM 666 N N . PHE A 1 87 ? -5.544 -2.698 -14.142 1.00 10.41 87 PHE A N 1
ATOM 667 C CA . PHE A 1 87 ? -5.377 -1.447 -14.871 1.00 10.40 87 PHE A CA 1
ATOM 668 C C . PHE A 1 87 ? -3.915 -1.092 -15.055 1.00 12.69 87 PHE A C 1
ATOM 669 O O . PHE A 1 87 ? -3.152 -1.049 -14.089 1.00 10.43 87 PHE A O 1
ATOM 677 N N . LEU A 1 88 ? -3.549 -0.827 -16.306 1.00 12.06 88 LEU A N 1
ATOM 678 C CA . LEU A 1 88 ? -2.166 -0.510 -16.658 1.00 10.70 88 LEU A CA 1
ATOM 679 C C . LEU A 1 88 ? -2.066 0.744 -17.516 1.00 11.93 88 LEU A C 1
ATOM 680 O O . LEU A 1 88 ? -3.024 1.153 -18.163 1.00 13.26 88 LEU A O 1
ATOM 685 N N . PRO A 1 89 ? -0.885 1.379 -17.530 1.00 17.36 89 PRO A N 1
ATOM 686 C CA . PRO A 1 89 ? -0.683 2.587 -18.337 1.00 17.82 89 PRO A CA 1
ATOM 687 C C . PRO A 1 89 ? -0.705 2.188 -19.821 1.00 16.44 89 PRO A C 1
ATOM 688 O O . PRO A 1 89 ? -0.347 1.047 -20.159 1.00 16.16 89 PRO A O 1
ATOM 692 N N . TRP A 1 90 ? -1.119 3.111 -20.693 1.00 18.88 90 TRP A N 1
ATOM 693 C CA . TRP A 1 90 ? -1.207 2.819 -22.124 1.00 20.10 90 TRP A CA 1
ATOM 694 C C . TRP A 1 90 ? 0.100 2.376 -22.749 1.00 22.08 90 TRP A C 1
ATOM 695 O O . TRP A 1 90 ? 0.099 1.648 -23.738 1.00 23.18 90 TRP A O 1
ATOM 706 N N . ARG A 1 91 ? 1.219 2.809 -22.192 1.00 20.93 91 ARG A N 1
ATOM 707 C CA . ARG A 1 91 ? 2.498 2.417 -22.767 1.00 24.68 91 ARG A CA 1
ATOM 708 C C . ARG A 1 91 ? 2.723 0.910 -22.666 1.00 25.60 91 ARG A C 1
ATOM 709 O O . ARG A 1 91 ? 3.473 0.324 -23.446 1.00 27.70 91 ARG A O 1
ATOM 717 N N . ALA A 1 92 ? 2.038 0.271 -21.728 1.00 21.79 92 ALA A N 1
ATOM 718 C CA . ALA A 1 92 ? 2.188 -1.156 -21.536 1.00 18.65 92 ALA A CA 1
ATOM 719 C C . ALA A 1 92 ? 1.356 -2.068 -22.454 1.00 20.57 92 ALA A C 1
A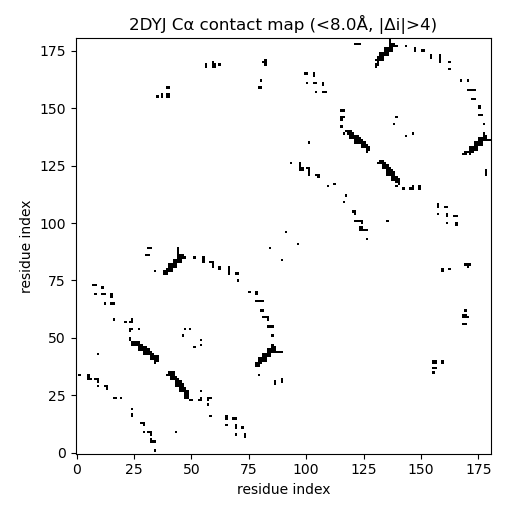TOM 720 O O . ALA A 1 92 ? 1.523 -3.282 -22.414 1.00 21.50 92 ALA A O 1
ATOM 722 N N . SER A 1 93 ? 0.482 -1.520 -23.293 1.00 23.95 93 SER A N 1
ATOM 723 C CA . SER A 1 93 ? -0.329 -2.397 -24.144 1.00 31.92 93 SER A CA 1
ATOM 724 C C . SER A 1 93 ? 0.493 -3.220 -25.149 1.00 38.83 93 SER A C 1
ATOM 725 O O . SER A 1 93 ? 1.411 -2.706 -25.803 1.00 33.13 93 SER A O 1
ATOM 728 N N . PRO A 1 94 ? 0.159 -4.520 -25.282 1.00 41.09 94 PRO A N 1
ATOM 729 C CA . PRO A 1 94 ? 0.826 -5.470 -26.182 1.00 39.92 94 PRO A CA 1
ATOM 730 C C . PRO A 1 94 ? 0.787 -5.094 -27.666 1.00 40.10 94 PRO A C 1
ATOM 731 O O . PRO A 1 94 ? 1.880 -5.019 -28.276 1.00 42.44 94 PRO A O 1
ATOM 735 N N . TYR B 1 3 ? -5.256 -4.364 10.133 1.00 49.62 3 TYR B N 1
ATOM 736 C CA . TYR B 1 3 ? -4.416 -3.420 9.345 1.00 44.92 3 TYR B CA 1
ATOM 737 C C . TYR B 1 3 ? -2.968 -3.896 9.279 1.00 44.14 3 TYR B C 1
ATOM 738 O O . TYR B 1 3 ? -2.566 -4.827 9.980 1.00 43.49 3 TYR B O 1
ATOM 747 N N . GLY B 1 4 ? -2.181 -3.241 8.434 1.00 41.91 4 GLY B N 1
ATOM 748 C CA . GLY B 1 4 ? -0.781 -3.594 8.311 1.00 35.00 4 GLY B CA 1
ATOM 749 C C . GLY B 1 4 ? -0.476 -4.605 7.232 1.00 32.00 4 GLY B C 1
ATOM 750 O O . GLY B 1 4 ? -1.336 -5.387 6.830 1.00 32.29 4 GLY B O 1
ATOM 751 N N . LYS B 1 5 ? 0.766 -4.570 6.764 1.00 30.77 5 LYS B N 1
ATOM 752 C CA . LYS B 1 5 ? 1.245 -5.468 5.737 1.00 31.20 5 LYS B CA 1
ATOM 753 C C . LYS B 1 5 ? 1.079 -6.934 6.165 1.00 32.85 5 LYS B C 1
ATOM 754 O O . LYS B 1 5 ? 0.441 -7.726 5.469 1.00 30.57 5 LYS B O 1
ATOM 760 N N . ALA B 1 6 ? 1.635 -7.283 7.322 1.00 28.55 6 ALA B N 1
ATOM 761 C CA . ALA B 1 6 ? 1.568 -8.663 7.817 1.00 34.04 6 ALA B CA 1
ATOM 762 C C . ALA B 1 6 ? 0.166 -9.282 7.890 1.00 32.96 6 ALA B C 1
ATOM 763 O O . ALA B 1 6 ? -0.041 -10.422 7.457 1.00 35.47 6 ALA B O 1
ATOM 765 N N . HIS B 1 7 ? -0.791 -8.542 8.435 1.00 31.46 7 HIS B N 1
ATOM 766 C CA . HIS B 1 7 ? -2.157 -9.039 8.572 1.00 33.65 7 HIS B CA 1
ATOM 767 C C . HIS B 1 7 ? -2.832 -9.278 7.220 1.00 35.19 7 HIS B C 1
ATOM 768 O O . HIS B 1 7 ? -3.591 -10.237 7.050 1.00 33.33 7 HIS B O 1
ATOM 775 N N . LEU B 1 8 ? -2.569 -8.392 6.269 1.00 32.24 8 LEU B N 1
ATOM 776 C CA . LEU B 1 8 ? -3.156 -8.521 4.946 1.00 31.05 8 LEU B CA 1
ATOM 777 C C . LEU B 1 8 ? -2.518 -9.705 4.233 1.00 26.15 8 LEU B C 1
ATOM 778 O O . LEU B 1 8 ? -3.195 -10.460 3.541 1.00 25.57 8 LEU B O 1
ATOM 783 N N . GLU B 1 9 ? -1.212 -9.864 4.409 1.00 25.85 9 GLU B N 1
ATOM 784 C CA . GLU B 1 9 ? -0.492 -10.964 3.782 1.00 25.90 9 GLU B CA 1
ATOM 785 C C . GLU B 1 9 ? -0.979 -12.293 4.340 1.00 28.02 9 GLU B C 1
ATOM 786 O O . GLU B 1 9 ? -0.947 -13.317 3.662 1.00 28.56 9 GLU B O 1
ATOM 792 N N . ALA B 1 10 ? -1.444 -12.271 5.580 1.00 28.12 10 ALA B N 1
ATOM 793 C CA . ALA B 1 10 ? -1.957 -13.481 6.206 1.00 29.77 10 ALA B CA 1
ATOM 794 C C . ALA B 1 10 ? -3.285 -13.853 5.563 1.00 26.61 10 ALA B C 1
ATOM 795 O O . ALA B 1 10 ? -3.556 -15.031 5.333 1.00 22.52 10 ALA B O 1
ATOM 797 N N . GLN B 1 11 ? -4.115 -12.850 5.281 1.00 23.36 11 GLN B N 1
ATOM 798 C CA . GLN B 1 11 ? -5.406 -13.098 4.647 1.00 25.09 11 GLN B CA 1
ATOM 799 C C . GLN B 1 11 ? -5.177 -13.651 3.248 1.00 25.05 11 GLN B C 1
ATOM 800 O O . GLN B 1 11 ? -5.860 -14.583 2.808 1.00 19.28 11 GLN B O 1
ATOM 806 N N . LEU B 1 12 ? -4.218 -13.056 2.545 1.00 18.03 12 LEU B N 1
ATOM 807 C CA . LEU B 1 12 ? -3.896 -13.487 1.193 1.00 20.77 12 LEU B CA 1
ATOM 808 C C . LEU B 1 12 ? -3.332 -14.899 1.165 1.00 21.64 12 LEU B C 1
ATOM 809 O O . LEU B 1 12 ? -3.731 -15.720 0.339 1.00 23.27 12 LEU B O 1
ATOM 814 N N . LYS B 1 13 ? -2.409 -15.184 2.078 1.00 19.81 13 LYS B N 1
ATOM 815 C CA . LYS B 1 13 ? -1.799 -16.497 2.138 1.00 17.34 13 LYS B CA 1
ATOM 816 C C . LYS B 1 13 ? -2.841 -17.591 2.295 1.00 18.98 13 LYS B C 1
ATOM 817 O O . LYS B 1 13 ? -2.810 -18.595 1.568 1.00 20.49 13 LYS B O 1
ATOM 823 N N . ARG B 1 14 ? -3.758 -17.406 3.246 1.00 21.99 14 ARG B N 1
ATOM 824 C CA . ARG B 1 14 ? -4.807 -18.385 3.498 1.00 21.85 14 ARG B CA 1
ATOM 825 C C . ARG B 1 14 ? -5.693 -18.565 2.281 1.00 18.88 14 ARG B C 1
ATOM 826 O O . ARG B 1 14 ? -6.017 -19.689 1.900 1.00 16.41 14 ARG B O 1
ATOM 834 N N . ALA B 1 15 ? -6.094 -17.450 1.685 1.00 16.68 15 ALA B N 1
ATOM 835 C CA . ALA B 1 15 ? -6.959 -17.494 0.514 1.00 20.68 15 ALA B CA 1
ATOM 836 C C . ALA B 1 15 ? -6.296 -18.188 -0.664 1.00 20.52 15 ALA B C 1
ATOM 837 O O . ALA B 1 15 ? -6.893 -19.058 -1.293 1.00 19.82 15 ALA B O 1
ATOM 839 N N . LEU B 1 16 ? -5.064 -17.796 -0.961 1.00 16.84 16 LEU B N 1
ATOM 840 C CA . LEU B 1 16 ? -4.331 -18.373 -2.080 1.00 18.94 16 LEU B CA 1
ATOM 841 C C . LEU B 1 16 ? -4.034 -19.849 -1.876 1.00 17.68 16 LEU B C 1
ATOM 842 O O . LEU B 1 16 ? -4.083 -20.621 -2.822 1.00 19.67 16 LEU B O 1
ATOM 847 N N . ALA B 1 17 ? -3.736 -20.242 -0.638 1.00 19.97 17 ALA B N 1
ATOM 848 C CA . ALA B 1 17 ? -3.447 -21.633 -0.343 1.00 12.98 17 ALA B CA 1
ATOM 849 C C . ALA B 1 17 ? -4.690 -22.455 -0.662 1.00 15.97 17 ALA B C 1
ATOM 850 O O . ALA B 1 17 ? -4.615 -23.518 -1.276 1.00 14.74 17 ALA B O 1
ATOM 852 N N . GLU B 1 18 ? -5.838 -21.955 -0.239 1.00 14.57 18 GLU B N 1
ATOM 853 C CA . GLU B 1 18 ? -7.089 -22.652 -0.497 1.00 18.74 18 GLU B CA 1
ATOM 854 C C . GLU B 1 18 ? -7.411 -22.737 -1.986 1.00 17.98 18 GLU B C 1
ATOM 855 O O . GLU B 1 18 ? -7.871 -23.779 -2.464 1.00 17.07 18 GLU B O 1
ATOM 861 N N . GLU B 1 19 ? -7.172 -21.649 -2.719 1.00 15.92 19 GLU B N 1
ATOM 862 C CA . GLU B 1 19 ? -7.460 -21.640 -4.157 1.00 15.86 19 GLU B CA 1
ATOM 863 C C . GLU B 1 19 ? -6.517 -22.549 -4.953 1.00 16.11 19 GLU B C 1
ATOM 864 O O . GLU B 1 19 ? -6.903 -23.106 -5.990 1.00 14.53 19 GLU B O 1
ATOM 870 N N . ILE B 1 20 ? -5.284 -22.692 -4.482 1.00 13.79 20 ILE B N 1
ATOM 871 C CA . ILE B 1 20 ? -4.339 -23.576 -5.143 1.00 11.32 20 ILE B CA 1
ATOM 872 C C . ILE B 1 20 ? -4.776 -25.032 -4.914 1.00 10.27 20 ILE B C 1
ATOM 873 O O . ILE B 1 20 ? -4.746 -25.852 -5.832 1.00 16.33 20 ILE B O 1
ATOM 878 N N . GLN B 1 21 ? -5.189 -25.360 -3.695 1.00 11.10 21 GLN B N 1
ATOM 879 C CA . GLN B 1 21 ? -5.639 -26.726 -3.425 1.00 13.07 21 GLN B CA 1
ATOM 880 C C . GLN B 1 21 ? -6.861 -27.061 -4.289 1.00 13.07 21 GLN B C 1
ATOM 881 O O . GLN B 1 21 ? -7.021 -28.192 -4.751 1.00 13.48 21 GLN B O 1
ATOM 887 N N . ALA B 1 22 ? -7.712 -26.060 -4.503 1.00 18.89 22 ALA B N 1
ATOM 888 C CA . ALA B 1 22 ? -8.931 -26.191 -5.306 1.00 19.48 22 ALA B CA 1
ATOM 889 C C . ALA B 1 22 ? -8.681 -26.443 -6.797 1.00 22.79 22 ALA B C 1
ATOM 890 O O . ALA B 1 22 ? -9.599 -26.814 -7.533 1.00 23.40 22 ALA B O 1
ATOM 892 N N . LEU B 1 23 ? -7.451 -26.237 -7.258 1.00 13.00 23 LEU B N 1
ATOM 893 C CA . LEU B 1 23 ? -7.144 -26.506 -8.654 1.00 17.28 23 LEU B CA 1
ATOM 894 C C . LEU B 1 23 ? -7.110 -28.018 -8.854 1.00 18.83 23 LEU B C 1
ATOM 895 O O . LEU B 1 23 ? -7.382 -28.515 -9.947 1.00 22.99 23 LEU B O 1
ATOM 900 N N . GLU B 1 24 ? -6.794 -28.740 -7.779 1.00 19.25 24 GLU B N 1
ATOM 901 C CA . GLU B 1 24 ? -6.664 -30.199 -7.804 1.00 21.82 24 GLU B CA 1
ATOM 902 C C . GLU B 1 24 ? -5.725 -30.623 -8.942 1.00 20.96 24 GLU B C 1
ATOM 903 O O . GLU B 1 24 ? -5.999 -31.559 -9.699 1.00 19.59 24 GLU B O 1
ATOM 909 N N . ASP B 1 25 ? -4.608 -29.914 -9.049 1.00 19.86 25 ASP B N 1
ATOM 910 C CA . ASP B 1 25 ? -3.600 -30.194 -10.063 1.00 18.60 25 ASP B CA 1
ATOM 911 C C . ASP B 1 25 ? -2.656 -31.224 -9.460 1.00 21.42 25 ASP B C 1
ATOM 912 O O . ASP B 1 25 ? -2.010 -30.947 -8.441 1.00 19.76 25 ASP B O 1
ATOM 917 N N . PRO B 1 26 ? -2.551 -32.421 -10.076 1.00 18.15 26 PRO B N 1
ATOM 918 C CA . PRO B 1 26 ? -1.667 -33.474 -9.563 1.00 12.03 26 PRO B CA 1
ATOM 919 C C . PRO B 1 26 ? -0.218 -33.007 -9.376 1.00 13.64 26 PRO B C 1
ATOM 920 O O . PRO B 1 26 ? 0.492 -33.542 -8.535 1.00 19.67 26 PRO B O 1
ATOM 924 N N . ARG B 1 27 ? 0.208 -32.011 -10.152 1.00 20.31 27 ARG B N 1
ATOM 925 C CA . ARG B 1 27 ? 1.571 -31.481 -10.062 1.00 21.06 27 ARG B CA 1
ATOM 926 C C . ARG B 1 27 ? 1.778 -30.663 -8.783 1.00 19.16 27 ARG B C 1
ATOM 927 O O . ARG B 1 27 ? 2.910 -30.330 -8.408 1.00 18.49 27 ARG B O 1
ATOM 935 N N . LEU B 1 28 ? 0.685 -30.333 -8.113 1.00 15.16 28 LEU B N 1
ATOM 936 C CA . LEU B 1 28 ? 0.786 -29.529 -6.909 1.00 11.48 28 LEU B CA 1
ATOM 937 C C . LEU B 1 28 ? 0.352 -30.318 -5.682 1.00 12.37 28 LEU B C 1
ATOM 938 O O . LEU B 1 28 ? 0.098 -29.736 -4.621 1.00 10.85 28 LEU B O 1
ATOM 943 N N . PHE B 1 29 ? 0.272 -31.633 -5.816 1.00 11.77 29 PHE B N 1
ATOM 944 C CA . PHE B 1 29 ? -0.140 -32.453 -4.683 1.00 14.47 29 PHE B CA 1
ATOM 945 C C . PHE B 1 29 ? 0.887 -32.310 -3.559 1.00 18.81 29 PHE B C 1
ATOM 946 O O . PHE B 1 29 ? 2.106 -32.441 -3.782 1.00 17.82 29 PHE B O 1
ATOM 954 N N . LEU B 1 30 ? 0.374 -32.030 -2.360 1.00 14.69 30 LEU B N 1
ATOM 955 C CA . LEU B 1 30 ? 1.171 -31.829 -1.142 1.00 15.94 30 LEU B CA 1
ATOM 956 C C . LEU B 1 30 ? 2.037 -30.564 -1.146 1.00 17.48 30 LEU B C 1
ATOM 957 O O . LEU B 1 30 ? 2.858 -30.378 -0.249 1.00 16.79 30 LEU B O 1
ATOM 962 N N . LEU B 1 31 ? 1.859 -29.699 -2.148 1.00 15.29 31 LEU B N 1
ATOM 963 C CA . LEU B 1 31 ? 2.587 -28.428 -2.200 1.00 14.65 31 LEU B CA 1
ATOM 964 C C . LEU B 1 31 ? 1.874 -27.504 -1.222 1.00 14.82 31 LEU B C 1
ATOM 965 O O . LEU B 1 31 ? 0.644 -27.558 -1.091 1.00 16.96 31 LEU B O 1
ATOM 970 N N . THR B 1 32 ? 2.623 -26.653 -0.528 1.00 14.31 32 THR B N 1
ATOM 971 C CA . THR B 1 32 ? 2.004 -25.745 0.413 1.00 13.80 32 THR B CA 1
ATOM 972 C C . THR B 1 32 ? 2.510 -24.314 0.280 1.00 10.25 32 THR B C 1
ATOM 973 O O . THR B 1 32 ? 3.620 -24.082 -0.173 1.00 11.81 32 THR B O 1
ATOM 977 N N . VAL B 1 33 ? 1.667 -23.360 0.653 1.00 12.02 33 VAL B N 1
ATOM 978 C CA . VAL B 1 33 ? 2.021 -21.938 0.621 1.00 16.94 33 VAL B CA 1
ATOM 979 C C . VAL B 1 33 ? 2.525 -21.596 2.015 1.00 16.43 33 VAL B C 1
ATOM 980 O O . VAL B 1 33 ? 1.769 -21.626 2.968 1.00 23.98 33 VAL B O 1
ATOM 984 N N . GLU B 1 34 ? 3.804 -21.276 2.131 1.00 19.55 34 GLU B N 1
ATOM 985 C CA . GLU B 1 34 ? 4.356 -20.973 3.442 1.00 23.24 34 GLU B CA 1
ATOM 986 C C . GLU B 1 34 ? 4.260 -19.501 3.837 1.00 26.68 34 GLU B C 1
ATOM 987 O O . GLU B 1 34 ? 4.042 -19.170 5.017 1.00 22.38 34 GLU B O 1
ATOM 993 N N . ALA B 1 35 ? 4.387 -18.616 2.852 1.00 20.25 35 ALA B N 1
ATOM 994 C CA . ALA B 1 35 ? 4.320 -17.192 3.132 1.00 21.03 35 ALA B CA 1
ATOM 995 C C . ALA B 1 35 ? 4.056 -16.405 1.857 1.00 20.20 35 ALA B C 1
ATOM 996 O O . ALA B 1 35 ? 4.250 -16.917 0.751 1.00 20.62 35 ALA B O 1
ATOM 998 N N . VAL B 1 36 ? 3.592 -15.170 2.028 1.00 22.75 36 VAL B N 1
ATOM 999 C CA . VAL B 1 36 ? 3.359 -14.269 0.901 1.00 24.80 36 VAL B CA 1
ATOM 1000 C C . VAL B 1 36 ? 3.822 -12.881 1.345 1.00 25.12 36 VAL B C 1
ATOM 1001 O O . VAL B 1 36 ? 3.646 -12.509 2.506 1.00 24.31 36 VAL B O 1
ATOM 1005 N N . ARG B 1 37 ? 4.409 -12.137 0.410 1.00 26.61 37 ARG B N 1
ATOM 1006 C CA . ARG B 1 37 ? 4.905 -10.780 0.656 1.00 24.04 37 ARG B CA 1
ATOM 1007 C C . ARG B 1 37 ? 4.332 -9.828 -0.408 1.00 25.05 37 ARG B C 1
ATOM 1008 O O . ARG B 1 37 ? 4.561 -10.015 -1.595 1.00 24.88 37 ARG B O 1
ATOM 1016 N N . LEU B 1 38 ? 3.587 -8.818 0.029 1.00 24.07 38 LEU B N 1
ATOM 1017 C CA . LEU B 1 38 ? 2.978 -7.845 -0.879 1.00 23.14 38 LEU B CA 1
ATOM 1018 C C . LEU B 1 38 ? 3.923 -6.646 -1.007 1.00 27.90 38 LEU B C 1
ATOM 1019 O O . LEU B 1 38 ? 4.523 -6.213 -0.018 1.00 30.14 38 LEU B O 1
ATOM 1024 N N . SER B 1 39 ? 4.101 -6.134 -2.222 1.00 29.04 39 SER B N 1
ATOM 1025 C CA . SER B 1 39 ? 4.991 -4.990 -2.418 1.00 25.80 39 SER B CA 1
ATOM 1026 C C . SER B 1 39 ? 4.408 -3.687 -1.847 1.00 26.20 39 SER B C 1
ATOM 1027 O O . SER B 1 39 ? 3.224 -3.612 -1.493 1.00 24.08 39 SER B O 1
ATOM 1030 N N . LYS B 1 40 ? 5.251 -2.662 -1.760 1.00 27.91 40 LYS B N 1
ATOM 1031 C CA . LYS B 1 40 ? 4.849 -1.367 -1.213 1.00 30.93 40 LYS B CA 1
ATOM 1032 C C . LYS B 1 40 ? 3.615 -0.754 -1.884 1.00 28.84 40 LYS B C 1
ATOM 1033 O O . LYS B 1 40 ? 2.758 -0.183 -1.207 1.00 27.30 40 LYS B O 1
ATOM 1039 N N . ASP B 1 41 ? 3.524 -0.865 -3.208 1.00 27.81 41 ASP B N 1
ATOM 1040 C CA . ASP B 1 41 ? 2.370 -0.317 -3.930 1.00 27.02 41 ASP B CA 1
ATOM 1041 C C . ASP B 1 41 ? 1.276 -1.360 -4.150 1.00 26.31 41 ASP B C 1
ATOM 1042 O O . ASP B 1 41 ? 0.271 -1.086 -4.818 1.00 19.82 41 ASP B O 1
ATOM 1047 N N . GLY B 1 42 ? 1.497 -2.548 -3.579 1.00 25.32 42 GLY B N 1
ATOM 1048 C CA . GLY B 1 42 ? 0.557 -3.659 -3.655 1.00 22.84 42 GLY B CA 1
ATOM 1049 C C . GLY B 1 42 ? 0.355 -4.287 -5.019 1.00 21.23 42 GLY B C 1
ATOM 1050 O O . GLY B 1 42 ? -0.644 -4.974 -5.247 1.00 23.14 42 GLY B O 1
ATOM 1051 N N . SER B 1 43 ? 1.303 -4.086 -5.925 1.00 15.79 43 SER B N 1
ATOM 1052 C CA . SER B 1 43 ? 1.159 -4.617 -7.283 1.00 15.45 43 SER B CA 1
ATOM 1053 C C . SER B 1 43 ? 1.774 -5.984 -7.525 1.00 17.91 43 SER B C 1
ATOM 1054 O O . SER B 1 43 ? 1.534 -6.606 -8.575 1.00 16.10 43 SER B O 1
ATOM 1057 N N . VAL B 1 44 ? 2.592 -6.444 -6.587 1.00 14.89 44 VAL B N 1
ATOM 1058 C CA . VAL B 1 44 ? 3.233 -7.740 -6.741 1.00 16.00 44 VAL B CA 1
ATOM 1059 C C . VAL B 1 44 ? 3.103 -8.515 -5.461 1.00 21.57 44 VAL B C 1
ATOM 1060 O O . VAL B 1 44 ? 3.435 -8.002 -4.387 1.00 14.85 44 VAL B O 1
ATOM 1064 N N . LEU B 1 45 ? 2.590 -9.739 -5.579 1.00 16.82 45 LEU B N 1
ATOM 1065 C CA . LEU B 1 45 ? 2.443 -10.607 -4.430 1.00 17.66 45 LEU B CA 1
ATOM 1066 C C . LEU B 1 45 ? 3.397 -11.782 -4.610 1.00 20.92 45 LEU B C 1
ATOM 1067 O O . LEU B 1 45 ? 3.195 -12.650 -5.467 1.00 20.79 45 LEU B O 1
ATOM 1072 N N . SER B 1 46 ? 4.469 -11.789 -3.830 1.00 19.54 46 SER B N 1
ATOM 1073 C CA . SER B 1 46 ? 5.437 -12.873 -3.904 1.00 21.59 46 SER B CA 1
ATOM 1074 C C . SER B 1 46 ? 4.863 -14.023 -3.072 1.00 21.15 46 SER B C 1
ATOM 1075 O O . SER B 1 46 ? 4.476 -13.833 -1.917 1.00 23.18 46 SER B O 1
ATOM 1078 N N . VAL B 1 47 ? 4.794 -15.208 -3.675 1.00 20.82 47 VAL B N 1
ATOM 1079 C CA . VAL B 1 47 ? 4.211 -16.378 -3.016 1.00 15.92 47 VAL B CA 1
ATOM 1080 C C . VAL B 1 47 ? 5.269 -17.469 -2.835 1.00 17.31 47 VAL B C 1
ATOM 1081 O O . VAL B 1 47 ? 5.764 -18.046 -3.804 1.00 18.94 47 VAL B O 1
ATOM 1085 N N . TYR B 1 48 ? 5.624 -17.719 -1.576 1.00 17.72 48 TYR B N 1
ATOM 1086 C CA . TYR B 1 48 ? 6.641 -18.714 -1.236 1.00 17.26 48 TYR B CA 1
ATOM 1087 C C . TYR B 1 48 ? 6.004 -20.074 -0.978 1.00 16.30 48 TYR B C 1
ATOM 1088 O O . TYR B 1 48 ? 5.256 -20.242 -0.028 1.00 20.77 48 TYR B O 1
ATOM 1097 N N . VAL B 1 49 ? 6.329 -21.038 -1.829 1.00 16.74 49 VAL B N 1
ATOM 1098 C CA . VAL B 1 49 ? 5.740 -22.358 -1.731 1.00 17.15 49 VAL B CA 1
ATOM 1099 C C . VAL B 1 49 ? 6.742 -23.446 -1.402 1.00 21.11 49 VAL B C 1
ATOM 1100 O O . VAL B 1 49 ? 7.922 -23.333 -1.723 1.00 20.21 49 VAL B O 1
ATOM 1104 N N . GLU B 1 50 ? 6.256 -24.502 -0.760 1.00 16.83 50 GLU B N 1
ATOM 1105 C CA . GLU B 1 50 ? 7.104 -25.630 -0.396 1.00 21.96 50 GLU B CA 1
ATOM 1106 C C . GLU B 1 50 ? 6.551 -26.788 -1.196 1.00 21.26 50 GLU B C 1
ATOM 1107 O O . GLU B 1 50 ? 5.463 -27.298 -0.902 1.00 17.77 50 GLU B O 1
ATOM 1113 N N . ALA B 1 51 ? 7.285 -27.165 -2.237 1.00 18.37 51 ALA B N 1
ATOM 1114 C CA . ALA B 1 51 ? 6.891 -28.261 -3.107 1.00 24.29 51 ALA B CA 1
ATOM 1115 C C . ALA B 1 51 ? 7.394 -29.579 -2.510 1.00 25.68 51 ALA B C 1
ATOM 1116 O O . ALA B 1 51 ? 8.539 -29.662 -2.068 1.00 25.61 51 ALA B O 1
ATOM 1118 N N . PHE B 1 52 ? 6.551 -30.604 -2.495 1.00 21.31 52 PHE B N 1
ATOM 1119 C CA . PHE B 1 52 ? 6.989 -31.899 -1.963 1.00 27.20 52 PHE B CA 1
ATOM 1120 C C . PHE B 1 52 ? 7.993 -32.529 -2.942 1.00 31.48 52 PHE B C 1
ATOM 1121 O O . PHE B 1 52 ? 9.089 -32.925 -2.550 1.00 26.18 52 PHE B O 1
ATOM 1129 N N . ARG B 1 53 ? 7.601 -32.604 -4.213 1.00 32.42 53 ARG B N 1
ATOM 1130 C CA . ARG B 1 53 ? 8.439 -33.158 -5.278 1.00 34.91 53 ARG B CA 1
ATOM 1131 C C . ARG B 1 53 ? 8.359 -32.258 -6.519 1.00 35.69 53 ARG B C 1
ATOM 1132 O O . ARG B 1 53 ? 7.423 -31.467 -6.658 1.00 31.05 53 ARG B O 1
ATOM 1140 N N . GLU B 1 54 ? 9.341 -32.398 -7.411 1.00 32.45 54 GLU B N 1
ATOM 1141 C CA . GLU B 1 54 ? 9.397 -31.657 -8.672 1.00 30.50 54 GLU B CA 1
ATOM 1142 C C . GLU B 1 54 ? 9.035 -30.184 -8.537 1.00 28.83 54 GLU B C 1
ATOM 1143 O O . GLU B 1 54 ? 8.031 -29.710 -9.073 1.00 27.91 54 GLU B O 1
ATOM 1149 N N . GLU B 1 55 ? 9.894 -29.461 -7.837 1.00 24.17 55 GLU B N 1
ATOM 1150 C CA . GLU B 1 55 ? 9.698 -28.046 -7.566 1.00 30.72 55 GLU B CA 1
ATOM 1151 C C . GLU B 1 55 ? 9.504 -27.185 -8.811 1.00 29.99 55 GLU B C 1
ATOM 1152 O O . GLU B 1 55 ? 8.593 -26.354 -8.869 1.00 20.26 55 GLU B O 1
ATOM 1158 N N . GLU B 1 56 ? 10.367 -27.372 -9.803 1.00 27.47 56 GLU B N 1
ATOM 1159 C CA . GLU B 1 56 ? 10.276 -26.584 -11.027 1.00 29.95 56 GLU B CA 1
ATOM 1160 C C . GLU B 1 56 ? 8.965 -26.826 -11.776 1.00 27.94 56 GLU B C 1
ATOM 1161 O O . GLU B 1 56 ? 8.343 -25.884 -12.266 1.00 25.39 56 GLU B O 1
ATOM 1167 N N . GLY B 1 57 ? 8.549 -28.085 -11.871 1.00 24.22 57 GLY B N 1
ATOM 1168 C CA . GLY B 1 57 ? 7.308 -28.397 -12.562 1.00 19.60 57 GLY B CA 1
ATOM 1169 C C . GLY B 1 57 ? 6.123 -27.788 -11.839 1.00 17.74 57 GLY B C 1
ATOM 1170 O O . GLY B 1 57 ? 5.116 -27.421 -12.462 1.00 18.35 57 GLY B O 1
ATOM 1171 N N . ALA B 1 58 ? 6.249 -27.671 -10.518 1.00 19.70 58 ALA B N 1
ATOM 1172 C CA . ALA B 1 58 ? 5.204 -27.092 -9.674 1.00 20.06 58 ALA B CA 1
ATOM 1173 C C . ALA B 1 58 ? 5.110 -25.593 -9.952 1.00 22.11 58 ALA B C 1
ATOM 1174 O O . ALA B 1 58 ? 4.014 -25.029 -10.052 1.00 17.21 58 ALA B O 1
ATOM 1176 N N . LEU B 1 59 ? 6.269 -24.954 -10.090 1.00 19.45 59 LEU B N 1
ATOM 1177 C CA . LEU B 1 59 ? 6.324 -23.529 -10.376 1.00 19.43 59 LEU B CA 1
ATOM 1178 C C . LEU B 1 59 ? 5.751 -23.246 -11.755 1.00 20.58 59 LEU B C 1
ATOM 1179 O O . LEU B 1 59 ? 5.152 -22.187 -11.976 1.00 20.06 59 LEU B O 1
ATOM 1184 N N . ARG B 1 60 ? 5.935 -24.180 -12.688 1.00 20.40 60 ARG B N 1
ATOM 1185 C CA . ARG B 1 60 ? 5.408 -23.978 -14.033 1.00 24.89 60 ARG B CA 1
ATOM 1186 C C . ARG B 1 60 ? 3.887 -24.081 -13.966 1.00 23.95 60 ARG B C 1
ATOM 1187 O O . ARG B 1 60 ? 3.177 -23.304 -14.604 1.00 22.78 60 ARG B O 1
ATOM 1195 N N . ALA B 1 61 ? 3.390 -25.043 -13.194 1.00 19.36 61 ALA B N 1
ATOM 1196 C CA . ALA B 1 61 ? 1.939 -25.210 -13.061 1.00 16.26 61 ALA B CA 1
ATOM 1197 C C . ALA B 1 61 ? 1.325 -23.982 -12.372 1.00 14.56 61 ALA B C 1
ATOM 1198 O O . ALA B 1 61 ? 0.255 -23.526 -12.760 1.00 15.54 61 ALA B O 1
ATOM 1200 N N . LEU B 1 62 ? 1.999 -23.436 -11.364 1.00 14.21 62 LEU B N 1
ATOM 1201 C CA . LEU B 1 62 ? 1.472 -22.260 -10.685 1.00 12.90 62 LEU B CA 1
ATOM 1202 C C . LEU B 1 62 ? 1.481 -21.057 -11.608 1.00 19.28 62 LEU B C 1
ATOM 1203 O O . LEU B 1 62 ? 0.562 -20.249 -11.592 1.00 14.75 62 LEU B O 1
ATOM 1208 N N . SER B 1 63 ? 2.517 -20.937 -12.431 1.00 19.01 63 SER B N 1
ATOM 1209 C CA . SER B 1 63 ? 2.578 -19.804 -13.346 1.00 22.79 63 SER B CA 1
ATOM 1210 C C . SER B 1 63 ? 1.459 -19.920 -14.369 1.00 18.78 63 SER B C 1
ATOM 1211 O O . SER B 1 63 ? 0.813 -18.927 -14.722 1.00 21.03 63 SER B O 1
ATOM 1214 N N . ARG B 1 64 ? 1.231 -21.137 -14.849 1.00 15.92 64 ARG B N 1
ATOM 1215 C CA . ARG B 1 64 ? 0.184 -21.400 -15.825 1.00 17.38 64 ARG B CA 1
ATOM 1216 C C . ARG B 1 64 ? -1.188 -21.034 -15.267 1.00 17.10 64 ARG B C 1
ATOM 1217 O O . ARG B 1 64 ? -2.073 -20.594 -16.003 1.00 17.66 64 ARG B O 1
ATOM 1225 N N . ALA B 1 65 ? -1.361 -21.208 -13.962 1.00 14.86 65 ALA B N 1
ATOM 1226 C CA . ALA B 1 65 ? -2.640 -20.913 -13.303 1.00 13.30 65 ALA B CA 1
ATOM 1227 C C . ALA B 1 65 ? -2.693 -19.546 -12.640 1.00 13.33 65 ALA B C 1
ATOM 1228 O O . ALA B 1 65 ? -3.663 -19.239 -11.940 1.00 10.17 65 ALA B O 1
ATOM 1230 N N . GLU B 1 66 ? -1.685 -18.708 -12.870 1.00 8.70 66 GLU B N 1
ATOM 1231 C CA . GLU B 1 66 ? -1.631 -17.397 -12.206 1.00 10.23 66 GLU B CA 1
ATOM 1232 C C . GLU B 1 66 ? -2.868 -16.522 -12.377 1.00 16.93 66 GLU B C 1
ATOM 1233 O O . GLU B 1 66 ? -3.401 -16.003 -11.401 1.00 14.14 66 GLU B O 1
ATOM 1239 N N . ARG B 1 67 ? -3.323 -16.352 -13.615 1.00 13.71 67 ARG B N 1
ATOM 1240 C CA . ARG B 1 67 ? -4.479 -15.496 -13.864 1.00 17.40 67 ARG B CA 1
ATOM 1241 C C . ARG B 1 67 ? -5.747 -16.000 -13.192 1.00 14.98 67 ARG B C 1
ATOM 1242 O O . ARG B 1 67 ? -6.502 -15.223 -12.605 1.00 12.88 67 ARG B O 1
ATOM 1250 N N . ARG B 1 68 ? -5.976 -17.305 -13.277 1.00 11.31 68 ARG B N 1
ATOM 1251 C CA . ARG B 1 68 ? -7.140 -17.915 -12.652 1.00 13.87 68 ARG B CA 1
ATOM 1252 C C . ARG B 1 68 ? -7.063 -17.779 -11.112 1.00 16.29 68 ARG B C 1
ATOM 1253 O O . ARG B 1 68 ? -8.077 -17.549 -10.439 1.00 10.28 68 ARG B O 1
ATOM 1261 N N . LEU B 1 69 ? -5.862 -17.932 -10.552 1.00 12.32 69 LEU B N 1
ATOM 1262 C CA . LEU B 1 69 ? -5.683 -17.818 -9.098 1.00 12.81 69 LEU B CA 1
ATOM 1263 C C . LEU B 1 69 ? -5.831 -16.382 -8.603 1.00 13.94 69 LEU B C 1
ATOM 1264 O O . LEU B 1 69 ? -6.440 -16.139 -7.554 1.00 15.04 69 LEU B O 1
ATOM 1269 N N . VAL B 1 70 ? -5.312 -15.414 -9.355 1.00 12.11 70 VAL B N 1
ATOM 1270 C CA . VAL B 1 70 ? -5.436 -14.053 -8.866 1.00 15.47 70 VAL B CA 1
ATOM 1271 C C . VAL B 1 70 ? -6.894 -13.598 -8.998 1.00 16.55 70 VAL B C 1
ATOM 1272 O O . VAL B 1 70 ? -7.381 -12.824 -8.184 1.00 14.75 70 VAL B O 1
ATOM 1276 N N . ALA B 1 71 ? -7.598 -14.083 -10.014 1.00 14.16 71 ALA B N 1
ATOM 1277 C CA . ALA B 1 71 ? -9.019 -13.719 -10.160 1.00 11.22 71 ALA B CA 1
ATOM 1278 C C . ALA B 1 71 ? -9.786 -14.247 -8.941 1.00 15.77 71 ALA B C 1
ATOM 1279 O O . ALA B 1 71 ? -10.536 -13.509 -8.301 1.00 19.03 71 ALA B O 1
ATOM 1281 N N . ALA B 1 72 ? -9.600 -15.520 -8.608 1.00 17.12 72 ALA B N 1
ATOM 1282 C CA . ALA B 1 72 ? -10.277 -16.111 -7.447 1.00 16.02 72 ALA B CA 1
ATOM 1283 C C . ALA B 1 72 ? -9.918 -15.348 -6.166 1.00 20.29 72 ALA B C 1
ATOM 1284 O O . ALA B 1 72 ? -10.773 -15.078 -5.311 1.00 22.25 72 ALA B O 1
ATOM 1286 N N . LEU B 1 73 ? -8.643 -15.011 -6.036 1.00 16.64 73 LEU B N 1
ATOM 1287 C CA . LEU B 1 73 ? -8.170 -14.273 -4.875 1.00 19.10 73 LEU B CA 1
ATOM 1288 C C . LEU B 1 73 ? -8.907 -12.947 -4.781 1.00 23.68 73 LEU B C 1
ATOM 1289 O O . LEU B 1 73 ? -9.342 -12.548 -3.698 1.00 27.88 73 LEU B O 1
ATOM 1294 N N . ALA B 1 74 ? -9.064 -12.276 -5.922 1.00 23.67 74 ALA B N 1
ATOM 1295 C CA . ALA B 1 74 ? -9.752 -10.986 -5.978 1.00 24.10 74 ALA B CA 1
ATOM 1296 C C . ALA B 1 74 ? -11.239 -11.038 -5.594 1.00 26.16 74 ALA B C 1
ATOM 1297 O O . ALA B 1 74 ? -11.779 -10.065 -5.068 1.00 28.73 74 ALA B O 1
ATOM 1299 N N . ARG B 1 75 ? -11.908 -12.150 -5.876 1.00 20.30 75 ARG B N 1
ATOM 1300 C CA . ARG B 1 75 ? -13.328 -12.271 -5.547 1.00 25.15 75 ARG B CA 1
ATOM 1301 C C . ARG B 1 75 ? -13.582 -12.641 -4.085 1.00 28.90 75 ARG B C 1
ATOM 1302 O O . ARG B 1 75 ? -14.734 -12.655 -3.628 1.00 32.19 75 ARG B O 1
ATOM 1310 N N . ARG B 1 76 ? -12.522 -12.949 -3.348 1.00 26.00 76 ARG B N 1
ATOM 1311 C CA . ARG B 1 76 ? -12.702 -13.309 -1.949 1.00 34.55 76 ARG B CA 1
ATOM 1312 C C . ARG B 1 76 ? -11.987 -12.366 -0.988 1.00 36.17 76 ARG B C 1
ATOM 1313 O O . ARG B 1 76 ? -12.269 -12.359 0.212 1.00 30.92 76 ARG B O 1
ATOM 1321 N N . VAL B 1 77 ? -11.082 -11.558 -1.531 1.00 32.38 77 VAL B N 1
ATOM 1322 C CA . VAL B 1 77 ? -10.317 -10.599 -0.745 1.00 31.01 77 VAL B CA 1
ATOM 1323 C C . VAL B 1 77 ? -10.233 -9.266 -1.480 1.00 35.85 77 VAL B C 1
ATOM 1324 O O . VAL B 1 77 ? -9.620 -9.172 -2.547 1.00 35.02 77 VAL B O 1
ATOM 1328 N N . ARG B 1 78 ? -10.860 -8.238 -0.917 1.00 33.92 78 ARG B N 1
ATOM 1329 C CA . ARG B 1 78 ? -10.820 -6.915 -1.521 1.00 32.36 78 ARG B CA 1
ATOM 1330 C C . ARG B 1 78 ? -9.374 -6.449 -1.426 1.00 26.12 78 ARG B C 1
ATOM 1331 O O . ARG B 1 78 ? -8.832 -6.292 -0.332 1.00 28.48 78 ARG B O 1
ATOM 1339 N N . MET B 1 79 ? -8.735 -6.247 -2.571 1.00 25.65 79 MET B N 1
ATOM 1340 C CA . MET B 1 79 ? -7.350 -5.794 -2.572 1.00 19.33 79 MET B CA 1
ATOM 1341 C C . MET B 1 79 ? -7.317 -4.373 -3.103 1.00 22.52 79 MET B C 1
ATOM 1342 O O . MET B 1 79 ? -8.307 -3.896 -3.656 1.00 19.32 79 MET B O 1
ATOM 1347 N N . ARG B 1 80 ? -6.177 -3.707 -2.943 1.00 18.35 80 ARG B N 1
ATOM 1348 C CA . ARG B 1 80 ? -6.009 -2.328 -3.386 1.00 24.37 80 ARG B CA 1
ATOM 1349 C C . ARG B 1 80 ? -6.082 -2.292 -4.902 1.00 25.93 80 ARG B C 1
ATOM 1350 O O . ARG B 1 80 ? -6.658 -1.368 -5.485 1.00 22.77 80 ARG B O 1
ATOM 1358 N N . ARG B 1 81 ? -5.491 -3.314 -5.518 1.00 20.48 81 ARG B N 1
ATOM 1359 C CA . ARG B 1 81 ? -5.430 -3.473 -6.970 1.00 17.05 81 ARG B CA 1
ATOM 1360 C C . ARG B 1 81 ? -5.145 -4.958 -7.218 1.00 20.77 81 ARG B C 1
ATOM 1361 O O . ARG B 1 81 ? -4.799 -5.684 -6.283 1.00 16.66 81 ARG B O 1
ATOM 1369 N N . LEU B 1 82 ? -5.298 -5.411 -8.458 1.00 18.36 82 LEU B N 1
ATOM 1370 C CA . LEU B 1 82 ? -5.052 -6.820 -8.786 1.00 15.99 82 LEU B CA 1
ATOM 1371 C C . LEU B 1 82 ? -3.544 -6.963 -8.940 1.00 15.08 82 LEU B C 1
ATOM 1372 O O . LEU B 1 82 ? -2.955 -6.342 -9.812 1.00 19.19 82 LEU B O 1
ATOM 1377 N N . PRO B 1 83 ? -2.893 -7.773 -8.085 1.00 17.54 83 PRO B N 1
ATOM 1378 C CA . PRO B 1 83 ? -1.440 -7.924 -8.213 1.00 14.59 83 PRO B CA 1
ATOM 1379 C C . PRO B 1 83 ? -1.035 -9.007 -9.197 1.00 16.31 83 PRO B C 1
ATOM 1380 O O . PRO B 1 83 ? -1.872 -9.778 -9.670 1.00 16.32 83 PRO B O 1
ATOM 1384 N N . ARG B 1 84 ? 0.253 -9.048 -9.525 1.00 15.41 84 ARG B N 1
ATOM 1385 C CA . ARG B 1 84 ? 0.769 -10.120 -10.369 1.00 14.59 84 ARG B CA 1
ATOM 1386 C C . ARG B 1 84 ? 1.369 -11.074 -9.318 1.00 17.67 84 ARG B C 1
ATOM 1387 O O . ARG B 1 84 ? 1.945 -10.613 -8.318 1.00 18.04 84 ARG B O 1
ATOM 1395 N N . LEU B 1 85 ? 1.217 -12.380 -9.521 1.00 17.24 85 LEU B N 1
ATOM 1396 C CA . LEU B 1 85 ? 1.743 -13.354 -8.573 1.00 18.13 85 LEU B CA 1
ATOM 1397 C C . LEU B 1 85 ? 3.102 -13.846 -9.004 1.00 18.38 85 LEU B C 1
ATOM 1398 O O . LEU B 1 85 ? 3.298 -14.257 -10.148 1.00 19.81 85 LEU B O 1
ATOM 1403 N N . GLU B 1 86 ? 4.047 -13.767 -8.073 1.00 17.68 86 GLU B N 1
ATOM 1404 C CA . GLU B 1 86 ? 5.409 -14.224 -8.279 1.00 16.35 86 GLU B CA 1
ATOM 1405 C C . GLU B 1 86 ? 5.623 -15.420 -7.345 1.00 13.99 86 GLU B C 1
ATOM 1406 O O . GLU B 1 86 ? 5.680 -15.255 -6.129 1.00 17.51 86 GLU B O 1
ATOM 1412 N N . PHE B 1 87 ? 5.721 -16.615 -7.921 1.00 18.54 87 PHE B N 1
ATOM 1413 C CA . PHE B 1 87 ? 5.899 -17.847 -7.147 1.00 18.00 87 PHE B CA 1
ATOM 1414 C C . PHE B 1 87 ? 7.362 -18.137 -6.916 1.00 19.23 87 PHE B C 1
ATOM 1415 O O . PHE B 1 87 ? 8.138 -18.168 -7.862 1.00 22.60 87 PHE B O 1
ATOM 1423 N N . LEU B 1 88 ? 7.729 -18.349 -5.658 1.00 20.41 88 LEU B N 1
ATOM 1424 C CA . LEU B 1 88 ? 9.123 -18.630 -5.321 1.00 25.52 88 LEU B CA 1
ATOM 1425 C C . LEU B 1 88 ? 9.250 -19.770 -4.309 1.00 25.32 88 LEU B C 1
ATOM 1426 O O . LEU B 1 88 ? 8.360 -19.972 -3.477 1.00 28.35 88 LEU B O 1
ATOM 1431 N N . PRO B 1 89 ? 10.363 -20.528 -4.373 1.00 29.48 89 PRO B N 1
ATOM 1432 C CA . PRO B 1 89 ? 10.641 -21.651 -3.464 1.00 30.45 89 PRO B CA 1
ATOM 1433 C C . PRO B 1 89 ? 10.680 -21.105 -2.038 1.00 31.59 89 PRO B C 1
ATOM 1434 O O . PRO B 1 89 ? 11.323 -20.083 -1.792 1.00 33.17 89 PRO B O 1
ATOM 1438 N N . TRP B 1 90 ? 10.006 -21.773 -1.103 1.00 31.34 90 TRP B N 1
ATOM 1439 C CA . TRP B 1 90 ? 9.959 -21.324 0.291 1.00 28.71 90 TRP B CA 1
ATOM 1440 C C . TRP B 1 90 ? 11.264 -20.801 0.886 1.00 36.71 90 TRP B C 1
ATOM 1441 O O . TRP B 1 90 ? 11.280 -19.764 1.553 1.00 40.11 90 TRP B O 1
ATOM 1452 N N . ARG B 1 91 ? 12.355 -21.517 0.664 1.00 34.94 91 ARG B N 1
ATOM 1453 C CA . ARG B 1 91 ? 13.638 -21.100 1.206 1.00 39.67 91 ARG B CA 1
ATOM 1454 C C . ARG B 1 91 ? 13.970 -19.622 0.954 1.00 44.20 91 ARG B C 1
ATOM 1455 O O . ARG B 1 91 ? 14.855 -19.065 1.608 1.00 42.43 91 ARG B O 1
ATOM 1463 N N . ALA B 1 92 ? 13.251 -18.991 0.025 1.00 42.10 92 ALA B N 1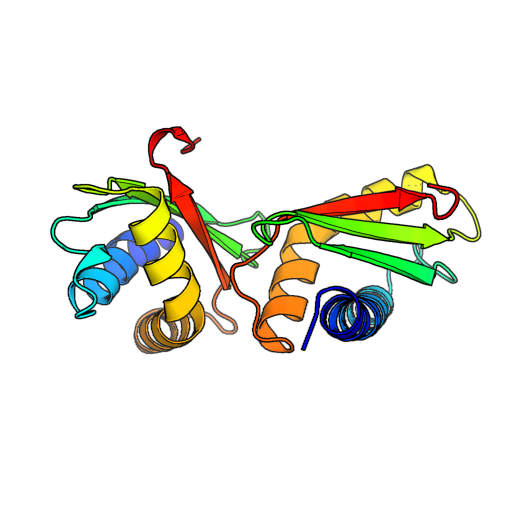
ATOM 1464 C CA . ALA B 1 92 ? 13.483 -17.586 -0.337 1.00 42.82 92 ALA B CA 1
ATOM 1465 C C . ALA B 1 92 ? 12.828 -16.559 0.594 1.00 44.85 92 ALA B C 1
ATOM 1466 O O . ALA B 1 92 ? 13.282 -15.389 0.593 1.00 38.61 92 ALA B O 1
#

Organism: Thermus thermophilus (strain ATCC 27634 / DSM 579 / HB8) (NCBI:txid300852)

Sequence (181 aa):
GKAHLEAQLKRALAEEIQALEDPRLFLLTVEAVRLSKDGSVLSVYVEAFREEEGALRALSRAERRLVAALARRVRMRRLPRLEFLPWRASPYGKAHLEAQLKRALAEEIQALEDPRLFLLTVEAVRLSKDGSVLSVYVEAFREEEGALRALSRAERRLVAALARRVRMRRLPRLEFLPWRA